Protein AF-Q0UZ93-F1 (afdb_monomer)

Organism: Phaeosphaeria nodorum (strain SN15 / ATCC MYA-4574 / FGSC 10173) (NCBI:txid321614)

Solvent-accessible surface area (backbone atoms only — not comparable to full-atom values): 10886 Å² total; per-residue (Å²): 137,85,79,89,67,82,84,72,81,83,70,69,80,55,97,51,26,87,80,67,73,55,40,64,66,59,6,48,51,39,29,55,50,24,61,78,40,43,80,41,40,68,47,82,44,62,53,56,87,63,59,62,15,63,71,39,64,80,90,67,75,92,72,75,98,72,81,94,50,98,80,46,77,88,78,54,77,61,13,41,48,59,63,63,30,32,34,51,33,41,37,35,35,56,19,62,75,58,40,81,58,38,60,67,49,52,67,73,44,78,97,42,70,63,55,54,50,49,57,50,43,60,69,75,60,75,52,77,90,54,50,84,40,49,33,67,82,56,53,54,66,60,45,51,51,50,51,55,51,48,53,51,51,54,51,40,52,52,48,52,53,50,57,20,58,77,70,73,36,62,77,54,46,38,36,56,78,63,81,82,73,95

Mean predicted aligned error: 9.53 Å

Sequence (182 aa):
MVSDYARVSLGGTPFYSDLDDDWHEASNILRRFSVNTYSLEWLDLEGCQWIRALTWHPFTPDTTQHAVDTWSIAAASPGPDWNDAWRRIVYLNFFQGWIPADRKSLQNMPAGVIPVQLMRWLRENKDEDMSWKLNAKERGYAVQEWIEKEKTSRSVASEILAMRRRKEGSWCKIDPGWGEEV

Structure (mmCIF, N/CA/C/O backbone):
data_AF-Q0UZ93-F1
#
_entry.id   AF-Q0UZ93-F1
#
loop_
_atom_site.group_PDB
_atom_site.id
_atom_site.type_symbol
_atom_site.label_atom_id
_atom_site.label_alt_id
_atom_site.label_comp_id
_atom_site.label_asym_id
_atom_site.label_entity_id
_atom_site.label_seq_id
_atom_site.pdbx_PDB_ins_code
_atom_site.Cartn_x
_atom_site.Cartn_y
_atom_site.Cartn_z
_atom_site.occupancy
_atom_site.B_iso_or_equiv
_atom_site.auth_seq_id
_atom_site.auth_comp_id
_atom_site.auth_asym_id
_atom_site.auth_atom_id
_atom_site.pdbx_PDB_model_num
ATOM 1 N N . MET A 1 1 ? 37.991 24.474 -19.522 1.00 37.41 1 MET A N 1
ATOM 2 C CA . MET A 1 1 ? 37.420 23.113 -19.520 1.00 37.41 1 MET A CA 1
ATOM 3 C C . MET A 1 1 ? 36.619 22.972 -18.245 1.00 37.41 1 MET A C 1
ATOM 5 O O . MET A 1 1 ? 37.213 22.917 -17.177 1.00 37.41 1 MET A O 1
ATOM 9 N N . VAL A 1 2 ? 35.295 23.058 -18.339 1.00 41.41 2 VAL A N 1
ATOM 10 C CA . VAL A 1 2 ? 34.405 22.806 -17.199 1.00 41.41 2 VAL A CA 1
ATOM 11 C C . VAL A 1 2 ? 34.134 21.306 -17.217 1.00 41.41 2 VAL A C 1
ATOM 13 O O . VAL A 1 2 ? 33.765 20.777 -18.257 1.00 41.41 2 VAL A O 1
ATOM 16 N N . SER A 1 3 ? 34.446 20.622 -16.121 1.00 40.94 3 SER A N 1
ATOM 17 C CA . SER A 1 3 ? 34.266 19.175 -15.987 1.00 40.94 3 SER A CA 1
ATOM 18 C C . SER A 1 3 ? 32.772 18.829 -16.005 1.00 40.94 3 SER A C 1
ATOM 20 O O . SER A 1 3 ? 32.011 19.438 -15.253 1.00 40.94 3 SER A O 1
ATOM 22 N N . ASP A 1 4 ? 32.364 17.867 -16.836 1.00 51.38 4 ASP A N 1
ATOM 23 C CA . ASP A 1 4 ? 31.011 17.294 -16.884 1.00 51.38 4 ASP A CA 1
ATOM 24 C C . ASP A 1 4 ? 30.787 16.357 -15.685 1.00 51.38 4 ASP A C 1
ATOM 26 O O . ASP A 1 4 ? 30.669 15.138 -15.813 1.00 51.38 4 ASP A O 1
ATOM 30 N N . TYR A 1 5 ? 30.759 16.909 -14.472 1.00 51.19 5 TYR A N 1
ATOM 31 C CA . TYR A 1 5 ? 30.216 16.170 -13.337 1.00 51.19 5 TYR A CA 1
ATOM 32 C C . TYR A 1 5 ? 28.699 16.079 -13.506 1.00 51.19 5 TYR A C 1
ATOM 34 O O . TYR A 1 5 ? 28.015 17.091 -13.680 1.00 51.19 5 TYR A O 1
ATOM 42 N N . ALA A 1 6 ? 28.168 14.855 -13.445 1.00 56.16 6 ALA A N 1
ATOM 43 C CA . ALA A 1 6 ? 26.737 14.607 -13.364 1.00 56.16 6 ALA A CA 1
ATOM 44 C C . ALA A 1 6 ? 26.127 15.550 -12.314 1.00 56.16 6 ALA A C 1
ATOM 46 O O . ALA A 1 6 ? 26.490 15.493 -11.137 1.00 56.16 6 ALA A O 1
ATOM 47 N N . ARG A 1 7 ? 25.228 16.452 -12.735 1.00 44.91 7 ARG A N 1
ATOM 48 C CA . ARG A 1 7 ? 24.452 17.285 -11.809 1.00 44.91 7 ARG A CA 1
ATOM 49 C C . ARG A 1 7 ? 23.515 16.360 -11.047 1.00 44.91 7 ARG A C 1
ATOM 51 O O . ARG A 1 7 ? 22.396 16.094 -11.472 1.00 44.91 7 ARG A O 1
ATOM 58 N N . VAL A 1 8 ? 23.994 15.840 -9.926 1.00 49.94 8 VAL A N 1
ATOM 59 C CA . VAL A 1 8 ? 23.143 15.198 -8.935 1.00 49.94 8 VAL A CA 1
ATOM 60 C C . VAL A 1 8 ? 22.372 16.328 -8.267 1.00 49.94 8 VAL A C 1
ATOM 62 O O . VAL A 1 8 ? 22.958 17.150 -7.565 1.00 49.94 8 VAL A O 1
ATOM 65 N N . SER A 1 9 ? 21.069 16.413 -8.532 1.00 49.28 9 SER A N 1
ATOM 66 C CA . SER A 1 9 ? 20.192 17.265 -7.735 1.00 49.28 9 SER A CA 1
ATOM 67 C C . SER A 1 9 ? 20.153 16.673 -6.328 1.00 49.28 9 SER A C 1
ATOM 69 O O . SER A 1 9 ? 19.429 15.717 -6.073 1.00 49.28 9 SER A O 1
ATOM 71 N N . LEU A 1 10 ? 20.985 17.202 -5.432 1.00 46.38 10 LEU A N 1
ATOM 72 C CA . LEU A 1 10 ? 20.915 16.969 -3.988 1.00 46.38 10 LEU A CA 1
ATOM 73 C C . LEU A 1 10 ? 19.838 17.884 -3.382 1.00 46.38 10 LEU A C 1
ATOM 75 O O . LEU A 1 10 ? 20.074 18.577 -2.395 1.00 46.38 10 LEU A O 1
ATOM 79 N N . GLY A 1 11 ? 18.681 17.969 -4.041 1.00 48.81 11 GLY A N 1
ATOM 80 C CA . GLY A 1 11 ? 17.522 18.656 -3.499 1.00 48.81 11 GLY A CA 1
ATOM 81 C C . GLY A 1 11 ? 16.875 17.708 -2.512 1.00 48.81 11 GLY A C 1
ATOM 82 O O . GLY A 1 11 ? 16.215 16.771 -2.944 1.00 48.81 11 GLY A O 1
ATOM 83 N N . GLY A 1 12 ? 17.118 17.918 -1.217 1.00 58.59 12 GLY A N 1
ATOM 84 C CA . GLY A 1 12 ? 16.343 17.232 -0.193 1.00 58.59 12 GLY A CA 1
ATOM 85 C C . GLY A 1 12 ? 14.857 17.480 -0.430 1.00 58.59 12 GLY A C 1
ATOM 86 O O . GLY A 1 12 ? 14.475 18.545 -0.925 1.00 58.59 12 GLY A O 1
ATOM 87 N N . THR A 1 13 ? 14.050 16.480 -0.096 1.00 58.59 13 THR A N 1
ATOM 88 C CA . THR A 1 13 ? 12.589 16.538 -0.085 1.00 58.59 13 THR A CA 1
ATOM 89 C C . THR A 1 13 ? 12.171 17.885 0.517 1.00 58.59 13 THR A C 1
ATOM 91 O O . THR A 1 13 ? 12.550 18.181 1.658 1.00 58.59 13 THR A O 1
ATOM 94 N N . PRO A 1 14 ? 11.474 18.762 -0.234 1.00 60.72 14 PRO A N 1
ATOM 95 C CA . PRO A 1 14 ? 10.939 19.994 0.328 1.00 60.72 14 PRO A CA 1
ATOM 96 C C . PRO A 1 14 ? 10.186 19.658 1.617 1.00 60.72 14 PRO A C 1
ATOM 98 O O . PRO A 1 14 ? 9.483 18.649 1.663 1.00 60.72 14 PRO A O 1
ATOM 101 N N . PHE A 1 15 ? 10.301 20.487 2.660 1.00 56.69 15 PHE A N 1
ATOM 102 C CA . PHE A 1 15 ? 9.607 20.257 3.941 1.00 56.69 15 PHE A CA 1
ATOM 103 C C . PHE A 1 15 ? 8.087 20.052 3.787 1.00 56.69 15 PHE A C 1
ATOM 105 O O . PHE A 1 15 ? 7.452 19.500 4.679 1.00 56.69 15 PHE A O 1
ATOM 112 N N . TYR A 1 16 ? 7.519 20.489 2.661 1.00 58.44 16 TYR A N 1
ATOM 113 C CA . TYR A 1 16 ? 6.106 20.387 2.309 1.00 58.44 16 TYR A CA 1
ATOM 114 C C . TYR A 1 16 ? 5.808 19.318 1.243 1.00 58.44 16 TYR A C 1
ATOM 116 O O . TYR A 1 16 ? 4.685 19.249 0.776 1.00 58.44 16 TYR A O 1
ATOM 124 N N . SER A 1 17 ? 6.762 18.462 0.869 1.00 65.19 17 SER A N 1
ATOM 125 C CA . SER A 1 17 ? 6.581 17.422 -0.167 1.00 65.19 17 SER A CA 1
ATOM 126 C C . SER A 1 17 ? 5.388 16.492 0.083 1.00 65.19 17 SER A C 1
ATOM 128 O O . SER A 1 17 ? 4.625 16.226 -0.843 1.00 65.19 17 SER A O 1
ATOM 130 N N . ASP A 1 18 ? 5.168 16.084 1.336 1.00 61.69 18 ASP A N 1
ATOM 131 C CA . ASP A 1 18 ? 3.989 15.304 1.739 1.00 61.69 18 ASP A CA 1
ATOM 132 C C . ASP A 1 18 ? 2.672 16.093 1.591 1.00 61.69 18 ASP A C 1
ATOM 134 O O . ASP A 1 18 ? 1.618 15.504 1.370 1.00 61.69 18 ASP A O 1
ATOM 138 N N . LEU A 1 19 ? 2.721 17.424 1.730 1.00 63.62 19 LEU A N 1
ATOM 139 C CA . LEU A 1 19 ? 1.566 18.323 1.590 1.00 63.62 19 LEU A CA 1
ATOM 140 C C . LEU A 1 19 ? 1.302 18.708 0.128 1.00 63.62 19 LEU A C 1
ATOM 142 O O . LEU A 1 19 ? 0.156 18.968 -0.234 1.00 63.62 19 LEU A O 1
ATOM 146 N N . ASP A 1 20 ? 2.348 18.712 -0.696 1.00 68.56 20 ASP A N 1
ATOM 147 C CA . ASP A 1 20 ? 2.317 19.077 -2.113 1.00 68.56 20 ASP A CA 1
ATOM 148 C C . ASP A 1 20 ? 2.096 17.861 -3.033 1.00 68.56 20 ASP A C 1
ATOM 150 O O . ASP A 1 20 ? 2.138 17.998 -4.257 1.00 68.56 20 ASP A O 1
ATOM 154 N N . ASP A 1 21 ? 1.856 16.670 -2.466 1.00 71.31 21 ASP A N 1
ATOM 155 C CA . ASP A 1 21 ? 1.717 15.408 -3.206 1.00 71.31 21 ASP A CA 1
ATOM 156 C C . ASP A 1 21 ? 2.914 15.107 -4.137 1.00 71.31 21 ASP A C 1
ATOM 158 O O . ASP A 1 21 ? 2.795 14.388 -5.142 1.00 71.31 21 ASP A O 1
ATOM 162 N N . ASP A 1 22 ? 4.091 15.638 -3.795 1.00 80.44 22 ASP A N 1
ATOM 163 C CA . ASP A 1 22 ? 5.306 15.491 -4.586 1.00 80.44 22 ASP A CA 1
ATOM 164 C C . ASP A 1 22 ? 6.074 14.234 -4.174 1.00 80.44 22 ASP A C 1
ATOM 166 O O . ASP A 1 22 ? 6.996 14.245 -3.356 1.00 80.44 22 ASP A O 1
ATOM 170 N N . TRP A 1 23 ? 5.701 13.120 -4.798 1.00 85.69 23 TRP A N 1
ATOM 171 C CA . TRP A 1 23 ? 6.368 11.835 -4.610 1.00 85.69 23 TRP A CA 1
ATOM 172 C C . TRP A 1 23 ? 7.556 11.633 -5.558 1.00 85.69 23 TRP A C 1
ATOM 174 O O . TRP A 1 23 ? 8.045 10.507 -5.682 1.00 85.69 23 TRP A O 1
ATOM 184 N N . HIS A 1 24 ? 8.041 12.674 -6.247 1.00 83.25 24 HIS A N 1
ATOM 185 C CA . HIS A 1 24 ? 9.075 12.544 -7.276 1.00 83.25 24 HIS A CA 1
ATOM 186 C C . HIS A 1 24 ? 10.375 11.915 -6.753 1.00 83.25 24 HIS A C 1
ATOM 188 O O . HIS A 1 24 ? 10.938 11.020 -7.394 1.00 83.25 24 HIS A O 1
ATOM 194 N N . GLU A 1 25 ? 10.866 12.354 -5.589 1.00 83.44 25 GLU A N 1
ATOM 195 C CA . GLU A 1 25 ? 12.095 11.808 -4.995 1.00 83.44 25 GLU A CA 1
ATOM 196 C C . GLU A 1 25 ? 11.907 10.336 -4.603 1.00 83.44 25 GLU A C 1
ATOM 198 O O . GLU A 1 25 ? 12.677 9.476 -5.042 1.00 83.44 25 GLU A O 1
ATOM 203 N N . ALA A 1 26 ? 10.837 10.031 -3.863 1.00 88.06 26 ALA A N 1
ATOM 204 C CA . ALA A 1 26 ? 10.507 8.671 -3.443 1.00 88.06 26 ALA A CA 1
ATOM 205 C C . ALA A 1 26 ? 10.362 7.725 -4.648 1.00 88.06 26 ALA A C 1
ATOM 207 O O . ALA A 1 26 ? 10.939 6.638 -4.666 1.00 88.06 26 ALA A O 1
ATOM 208 N N . SER A 1 27 ? 9.683 8.168 -5.707 1.00 89.50 27 SER A N 1
ATOM 209 C CA . SER A 1 27 ? 9.480 7.394 -6.939 1.00 89.50 27 SER A CA 1
ATOM 210 C C . SER A 1 27 ? 10.797 7.106 -7.662 1.00 89.50 27 SER A C 1
ATOM 212 O O . SER A 1 27 ? 11.003 6.017 -8.198 1.00 89.50 27 SER A O 1
ATOM 214 N N . ASN A 1 28 ? 11.733 8.058 -7.656 1.00 86.19 28 ASN A N 1
ATOM 215 C CA . ASN A 1 28 ? 13.064 7.864 -8.229 1.00 86.19 28 ASN A CA 1
ATOM 216 C C . ASN A 1 28 ? 13.936 6.917 -7.399 1.00 86.19 28 ASN A C 1
ATOM 218 O O . ASN A 1 28 ? 14.683 6.116 -7.972 1.00 86.19 28 ASN A O 1
ATOM 222 N N . ILE A 1 29 ? 13.845 6.988 -6.069 1.00 88.69 29 ILE A N 1
ATOM 223 C CA . ILE A 1 29 ? 14.504 6.029 -5.177 1.00 88.69 29 ILE A CA 1
ATOM 224 C C . ILE A 1 29 ? 13.962 4.626 -5.457 1.00 88.69 29 ILE A C 1
ATOM 226 O O . ILE A 1 29 ? 14.752 3.711 -5.689 1.00 88.69 29 ILE A O 1
ATOM 230 N N . LEU A 1 30 ? 12.639 4.469 -5.539 1.00 91.75 30 LEU A N 1
ATOM 231 C CA . LEU A 1 30 ? 11.985 3.193 -5.837 1.00 91.75 30 LEU A CA 1
ATOM 232 C C . LEU A 1 30 ? 12.367 2.641 -7.210 1.00 91.75 30 LEU A C 1
ATOM 234 O O . LEU A 1 30 ? 12.625 1.448 -7.327 1.00 91.75 30 LEU A O 1
ATOM 238 N N . ARG A 1 31 ? 12.509 3.495 -8.229 1.00 89.25 31 ARG A N 1
ATOM 239 C CA . ARG A 1 31 ? 13.019 3.093 -9.549 1.00 89.25 31 ARG A CA 1
ATOM 240 C C . ARG A 1 31 ? 14.415 2.479 -9.473 1.00 89.25 31 ARG A C 1
ATOM 242 O O . ARG A 1 31 ? 14.698 1.453 -10.086 1.00 89.25 31 ARG A O 1
ATOM 249 N N . ARG A 1 32 ? 15.326 3.109 -8.727 1.00 90.25 32 ARG A N 1
ATOM 250 C CA . ARG A 1 32 ? 16.687 2.577 -8.543 1.00 90.25 32 ARG A CA 1
ATOM 251 C C . ARG A 1 32 ? 16.663 1.310 -7.702 1.00 90.25 32 ARG A C 1
ATOM 253 O O . ARG A 1 32 ? 17.369 0.354 -8.017 1.00 90.25 32 ARG A O 1
ATOM 260 N N . PHE A 1 33 ? 15.853 1.300 -6.652 1.00 91.31 33 PHE A N 1
ATOM 261 C CA . PHE A 1 33 ? 15.677 0.143 -5.792 1.00 91.31 33 PHE A CA 1
ATOM 262 C C . PHE A 1 33 ? 15.154 -1.055 -6.590 1.00 91.31 33 PHE A C 1
ATOM 264 O O . PHE A 1 33 ? 15.695 -2.149 -6.439 1.00 91.31 33 PHE A O 1
ATOM 271 N N . SER A 1 34 ? 14.216 -0.848 -7.523 1.00 91.88 34 SER A N 1
ATOM 272 C CA . SER A 1 34 ? 13.652 -1.935 -8.319 1.00 91.88 34 SER A CA 1
ATOM 273 C C . SER A 1 34 ? 14.677 -2.612 -9.213 1.00 91.88 34 SER A C 1
ATOM 275 O O . SER A 1 34 ? 14.785 -3.835 -9.215 1.00 91.88 34 SER A O 1
ATOM 277 N N . VAL A 1 35 ? 15.502 -1.827 -9.908 1.00 90.25 35 VAL A N 1
ATOM 278 C CA . VAL A 1 35 ? 16.574 -2.357 -10.767 1.00 90.25 35 VAL A CA 1
ATOM 279 C C . VAL A 1 35 ? 17.597 -3.163 -9.959 1.00 90.25 35 VAL A C 1
ATOM 281 O O . VAL A 1 35 ? 18.040 -4.220 -10.403 1.00 90.25 35 VAL A O 1
ATOM 284 N N . ASN A 1 36 ? 17.941 -2.712 -8.750 1.00 91.62 36 ASN A N 1
ATOM 285 C CA . ASN A 1 36 ? 18.897 -3.416 -7.889 1.00 91.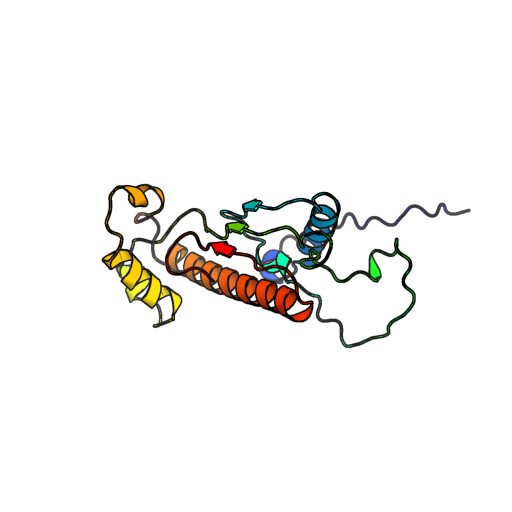62 36 ASN A CA 1
ATOM 286 C C . ASN A 1 36 ? 18.303 -4.655 -7.194 1.00 91.62 36 ASN A C 1
ATOM 288 O O . ASN A 1 36 ? 19.050 -5.491 -6.692 1.00 91.62 36 ASN A O 1
ATOM 292 N N . THR A 1 37 ? 16.976 -4.801 -7.185 1.00 92.25 37 THR A N 1
ATOM 293 C CA . THR A 1 37 ? 16.247 -5.911 -6.546 1.00 92.25 37 THR A CA 1
ATOM 294 C C . THR A 1 37 ? 15.436 -6.717 -7.566 1.00 92.25 37 THR A C 1
ATOM 296 O O . THR A 1 37 ? 14.349 -7.207 -7.280 1.00 92.25 37 THR A O 1
ATOM 299 N N . TYR A 1 38 ? 15.982 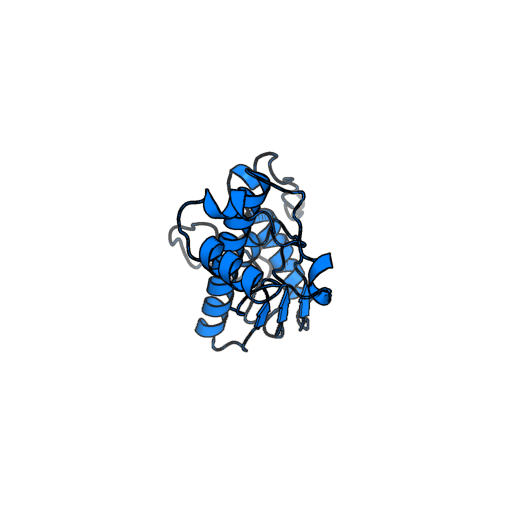-6.901 -8.772 1.00 87.56 38 TYR A N 1
ATOM 300 C CA . TYR A 1 38 ? 15.273 -7.465 -9.931 1.00 87.56 38 TYR A CA 1
ATOM 301 C C . TYR A 1 38 ? 14.747 -8.914 -9.777 1.00 87.56 38 TYR A C 1
ATOM 303 O O . TYR A 1 38 ? 14.018 -9.423 -10.628 1.00 87.56 38 TYR A O 1
ATOM 311 N N . SER A 1 39 ? 15.171 -9.627 -8.731 1.00 88.94 39 SER A N 1
ATOM 312 C CA . SER A 1 39 ? 14.710 -10.988 -8.413 1.00 88.94 39 SER A CA 1
ATOM 313 C C . SER A 1 39 ? 13.882 -11.057 -7.134 1.00 88.94 39 SER A C 1
ATOM 315 O O . SER A 1 39 ? 13.685 -12.143 -6.599 1.00 88.94 39 SER A O 1
ATOM 317 N N . LEU A 1 40 ? 13.416 -9.914 -6.629 1.00 94.62 40 LEU A N 1
ATOM 318 C CA . LEU A 1 40 ? 12.557 -9.871 -5.458 1.00 94.62 40 LEU A CA 1
ATOM 319 C C . LEU A 1 40 ? 11.208 -10.523 -5.778 1.00 94.62 40 LEU A C 1
ATOM 321 O O . LEU A 1 40 ? 10.563 -10.186 -6.769 1.00 94.62 40 LEU A O 1
ATOM 325 N N . GLU A 1 41 ? 10.793 -11.448 -4.921 1.00 95.75 41 GLU A N 1
ATOM 326 C CA . GLU A 1 41 ? 9.495 -12.125 -5.013 1.00 95.75 41 GLU A CA 1
ATOM 327 C C . GLU A 1 41 ? 8.498 -11.595 -3.968 1.00 95.75 41 GLU A C 1
ATOM 329 O O . GLU A 1 41 ? 7.289 -11.619 -4.188 1.00 95.75 41 GLU A O 1
ATOM 334 N N . TRP A 1 42 ? 9.006 -11.060 -2.857 1.00 96.31 42 TRP A N 1
ATOM 335 C CA . TRP A 1 42 ? 8.224 -10.606 -1.710 1.00 96.31 42 TRP A CA 1
ATOM 336 C C . TRP A 1 42 ? 8.696 -9.216 -1.312 1.00 96.31 42 TRP A C 1
ATOM 338 O O . TRP A 1 42 ? 9.889 -9.019 -1.079 1.00 96.31 42 TRP A O 1
ATOM 348 N N . LEU A 1 43 ? 7.773 -8.263 -1.227 1.00 96.00 43 LEU A N 1
ATOM 349 C CA . LEU A 1 43 ? 8.075 -6.911 -0.772 1.00 96.00 43 LEU A CA 1
ATOM 350 C C . LEU A 1 43 ? 7.115 -6.531 0.352 1.00 96.00 43 LEU A C 1
ATOM 352 O O . LEU A 1 43 ? 5.902 -6.438 0.160 1.00 96.00 43 LEU A O 1
ATOM 356 N N . ASP A 1 44 ? 7.688 -6.328 1.530 1.00 96.31 44 ASP A N 1
ATOM 357 C CA . ASP A 1 44 ? 6.959 -5.899 2.710 1.00 96.31 44 ASP A CA 1
ATOM 358 C C . ASP A 1 44 ? 6.994 -4.373 2.820 1.00 96.31 44 ASP A C 1
ATOM 360 O O . ASP A 1 44 ? 8.074 -3.790 2.931 1.00 96.31 44 ASP A O 1
ATOM 364 N N . LEU A 1 45 ? 5.825 -3.734 2.733 1.00 95.62 45 LEU A N 1
ATOM 365 C CA . LEU A 1 45 ? 5.660 -2.284 2.824 1.00 95.62 45 LEU A CA 1
ATOM 366 C C . LEU A 1 45 ? 4.843 -1.882 4.055 1.00 95.62 45 LEU A C 1
ATOM 368 O O . LEU A 1 45 ? 4.208 -0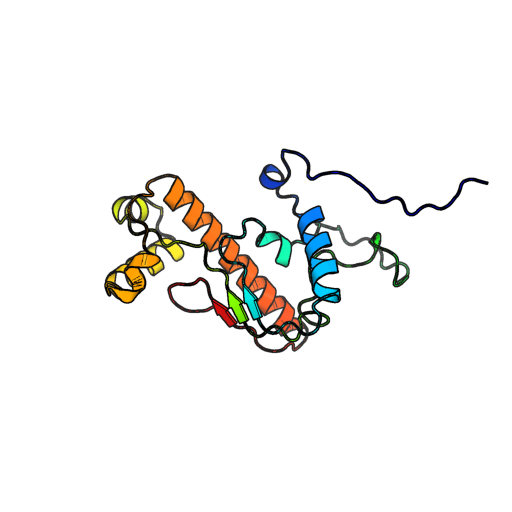.822 4.058 1.00 95.62 45 LEU A O 1
ATOM 372 N N . GLU A 1 46 ? 4.862 -2.713 5.100 1.00 95.06 46 GLU A N 1
ATOM 373 C CA . GLU A 1 46 ? 4.114 -2.448 6.320 1.00 95.06 46 GLU A CA 1
ATOM 374 C C . GLU A 1 46 ? 4.412 -1.048 6.887 1.00 95.06 46 GLU A C 1
ATOM 376 O O . GLU A 1 46 ? 5.564 -0.656 7.085 1.00 95.06 46 GLU A O 1
ATOM 381 N N . GLY A 1 47 ? 3.358 -0.261 7.119 1.00 90.12 47 GLY A N 1
ATOM 382 C CA . GLY A 1 47 ? 3.449 1.071 7.729 1.00 90.12 47 GLY A CA 1
ATOM 383 C C . GLY A 1 47 ? 4.114 2.157 6.869 1.00 90.12 47 GLY A C 1
ATOM 384 O O . GLY A 1 47 ? 4.310 3.281 7.349 1.00 90.12 47 GLY A O 1
ATOM 385 N N . CYS A 1 48 ? 4.447 1.876 5.605 1.00 91.44 48 CYS A N 1
ATOM 386 C CA . CYS A 1 48 ? 5.073 2.851 4.716 1.00 91.44 48 CYS A CA 1
ATOM 387 C C . CYS A 1 48 ? 4.104 3.992 4.364 1.00 91.44 48 CYS A C 1
ATOM 389 O O . CYS A 1 48 ? 2.976 3.767 3.939 1.00 91.44 48 CYS A O 1
ATOM 391 N N . GLN A 1 49 ? 4.553 5.242 4.505 1.00 87.94 49 GLN A N 1
ATOM 392 C CA . GLN A 1 49 ? 3.734 6.426 4.186 1.00 87.94 49 GLN A CA 1
ATOM 393 C C . GLN A 1 49 ? 3.804 6.812 2.701 1.00 87.94 49 GLN A C 1
ATOM 395 O O . GLN A 1 49 ? 2.912 7.463 2.170 1.00 87.94 49 GLN A O 1
ATOM 400 N N . TRP A 1 50 ? 4.844 6.352 2.009 1.00 89.56 50 TRP A N 1
ATOM 401 C CA . TRP A 1 50 ? 5.159 6.699 0.626 1.00 89.56 50 TRP A CA 1
ATOM 402 C C . TRP A 1 50 ? 4.506 5.775 -0.410 1.00 89.56 50 TRP A C 1
ATOM 404 O O . TRP A 1 50 ? 4.899 5.805 -1.569 1.00 89.56 50 TRP A O 1
ATOM 414 N N . ILE A 1 51 ? 3.504 4.963 -0.043 1.00 92.94 51 ILE A N 1
ATOM 415 C CA . ILE A 1 51 ? 2.871 3.966 -0.937 1.00 92.94 51 ILE A CA 1
ATOM 416 C C . ILE A 1 51 ? 2.439 4.574 -2.282 1.00 92.94 51 ILE A C 1
ATOM 418 O O . ILE A 1 51 ? 2.594 3.938 -3.320 1.00 92.94 51 ILE A O 1
ATOM 422 N N . ARG A 1 52 ? 1.997 5.838 -2.307 1.00 91.56 52 ARG A N 1
ATOM 423 C CA . ARG A 1 52 ? 1.646 6.556 -3.550 1.00 91.56 52 ARG A CA 1
ATOM 424 C C . ARG A 1 52 ? 2.793 6.677 -4.550 1.00 91.56 52 ARG A C 1
ATOM 426 O O . ARG A 1 52 ? 2.546 6.680 -5.750 1.00 91.56 52 ARG A O 1
ATOM 433 N N . ALA A 1 53 ? 4.037 6.712 -4.084 1.00 91.75 53 ALA A N 1
ATOM 434 C CA . ALA A 1 53 ? 5.223 6.768 -4.933 1.00 91.75 53 ALA A CA 1
ATOM 435 C C . ALA A 1 53 ? 5.407 5.509 -5.807 1.00 91.75 53 ALA A C 1
ATOM 437 O O . ALA A 1 53 ? 6.135 5.541 -6.796 1.00 91.75 53 ALA A O 1
ATOM 438 N N . LEU A 1 54 ? 4.746 4.393 -5.474 1.00 93.38 54 LEU A N 1
ATOM 439 C CA . LEU A 1 54 ? 4.803 3.154 -6.258 1.00 93.38 54 LEU A CA 1
ATOM 440 C C . LEU A 1 54 ? 4.146 3.273 -7.638 1.00 93.38 54 LEU A C 1
ATOM 442 O O . LEU A 1 54 ? 4.485 2.505 -8.541 1.00 93.38 54 LEU A O 1
ATOM 446 N N . THR A 1 55 ? 3.189 4.190 -7.786 1.00 92.25 55 THR A N 1
ATOM 447 C CA . THR A 1 55 ? 2.448 4.424 -9.035 1.00 92.25 55 THR A CA 1
ATOM 448 C C . THR A 1 55 ? 2.439 5.891 -9.446 1.00 92.25 55 THR A C 1
ATOM 450 O O . THR A 1 55 ? 1.815 6.249 -10.446 1.00 92.25 55 THR A O 1
ATOM 453 N N . TRP A 1 56 ? 3.165 6.745 -8.724 1.00 89.12 56 TRP A N 1
ATOM 454 C CA . TRP A 1 56 ? 3.249 8.163 -9.030 1.00 89.12 56 TRP A CA 1
ATOM 455 C C . TRP A 1 56 ? 3.882 8.398 -10.398 1.00 89.12 56 TRP A C 1
ATOM 457 O O . TRP A 1 56 ? 4.949 7.876 -10.721 1.00 89.12 56 TRP A O 1
ATOM 467 N N . HIS A 1 57 ? 3.211 9.227 -11.187 1.00 79.06 57 HIS A N 1
ATOM 468 C CA . HIS A 1 57 ? 3.705 9.725 -12.457 1.00 79.06 57 HIS A CA 1
ATOM 469 C C . HIS A 1 57 ? 3.525 11.247 -12.459 1.00 79.06 57 HIS A C 1
ATOM 471 O O . HIS A 1 57 ? 2.452 11.726 -12.081 1.00 79.06 57 HIS A O 1
ATOM 477 N N . PRO A 1 58 ? 4.535 12.024 -12.886 1.00 68.50 58 PRO A N 1
ATOM 478 C CA . PRO A 1 58 ? 4.382 13.444 -13.089 1.00 68.50 58 PRO A CA 1
ATOM 479 C C . PRO A 1 58 ? 3.341 13.610 -14.183 1.00 68.50 58 PRO A C 1
ATOM 481 O O . PRO A 1 58 ? 3.339 12.875 -15.174 1.00 68.50 58 PRO A O 1
ATOM 484 N N . PHE A 1 59 ? 2.457 14.582 -14.012 1.00 59.19 59 PHE A N 1
ATOM 485 C CA . PHE A 1 59 ? 1.576 14.996 -15.087 1.00 59.19 59 PHE A CA 1
ATOM 486 C C . PHE A 1 59 ? 2.443 15.643 -16.174 1.00 59.19 59 PHE A C 1
ATOM 488 O O . PHE A 1 59 ? 2.687 16.847 -16.159 1.00 59.19 59 PHE A O 1
ATOM 495 N N . THR A 1 60 ? 2.990 14.841 -17.084 1.00 53.38 60 THR A N 1
ATOM 496 C CA . THR A 1 60 ? 3.654 15.344 -18.278 1.00 53.38 60 THR A CA 1
ATOM 497 C C . THR A 1 60 ? 2.576 15.545 -19.338 1.00 53.38 60 THR A C 1
ATOM 499 O O . THR A 1 60 ? 2.033 14.562 -19.846 1.00 53.38 60 THR A O 1
ATOM 502 N N . PRO A 1 61 ? 2.208 16.795 -19.687 1.00 45.78 61 PRO A N 1
ATOM 503 C CA . PRO A 1 61 ? 1.474 17.015 -20.921 1.00 45.78 61 PRO A CA 1
ATOM 504 C C . PRO A 1 61 ? 2.340 16.457 -22.049 1.00 45.78 61 PRO A C 1
ATOM 506 O O . PRO A 1 61 ? 3.513 16.807 -22.158 1.00 45.78 61 PRO A O 1
ATOM 509 N N . ASP A 1 62 ? 1.756 15.535 -22.805 1.00 43.34 62 ASP A N 1
ATOM 510 C CA . ASP A 1 62 ? 2.315 14.764 -23.914 1.00 43.34 62 ASP A CA 1
ATOM 511 C C . ASP A 1 62 ? 3.326 15.582 -24.745 1.00 43.34 62 ASP A C 1
ATOM 513 O O . ASP A 1 62 ? 2.964 16.300 -25.675 1.00 43.34 62 ASP A O 1
ATOM 517 N N . THR A 1 63 ? 4.606 15.558 -24.359 1.00 39.69 63 THR A N 1
ATOM 518 C CA . THR A 1 63 ? 5.658 16.333 -25.028 1.00 39.69 63 THR A CA 1
ATOM 519 C C . THR A 1 63 ? 6.841 15.419 -25.310 1.00 39.69 63 THR A C 1
ATOM 521 O O . THR A 1 63 ? 7.720 15.200 -24.483 1.00 39.69 63 THR A O 1
ATOM 524 N N . THR A 1 64 ? 6.813 14.905 -26.539 1.00 40.53 64 THR A N 1
ATOM 525 C CA . THR A 1 64 ? 7.947 14.487 -27.373 1.00 40.53 64 THR A CA 1
ATOM 526 C C . THR A 1 64 ? 8.835 13.353 -26.858 1.00 40.53 64 THR A C 1
ATOM 528 O O . THR A 1 64 ? 9.775 13.539 -26.090 1.00 40.53 64 THR A O 1
ATOM 531 N N . GLN A 1 65 ? 8.593 12.180 -27.446 1.00 42.53 65 GLN A N 1
ATOM 532 C CA . GLN A 1 65 ? 9.542 11.082 -27.607 1.00 42.53 65 GLN A CA 1
ATOM 533 C C . GLN A 1 65 ? 10.849 11.584 -28.250 1.00 42.53 65 GLN A C 1
ATOM 535 O O . GLN A 1 65 ? 10.947 11.661 -29.474 1.00 42.53 65 GLN A O 1
ATOM 540 N N . HIS A 1 66 ? 11.876 11.897 -27.460 1.00 38.22 66 HIS A N 1
ATOM 541 C CA . HIS A 1 66 ? 13.222 12.106 -27.992 1.00 38.22 66 HIS A CA 1
ATOM 542 C C . HIS A 1 66 ? 14.274 11.315 -27.205 1.00 38.22 66 HIS A C 1
ATOM 544 O O . HIS A 1 66 ? 14.443 11.497 -26.007 1.00 38.22 66 HIS A O 1
ATOM 550 N N . ALA A 1 67 ? 14.956 10.445 -27.963 1.00 38.62 67 ALA A N 1
ATOM 551 C CA . ALA A 1 67 ? 16.234 9.774 -27.722 1.00 38.62 67 ALA A CA 1
ATOM 552 C C . ALA A 1 67 ? 16.417 9.048 -26.375 1.00 38.62 67 ALA A C 1
ATOM 554 O O . ALA A 1 67 ? 16.784 9.619 -25.350 1.00 38.62 67 ALA A O 1
ATOM 555 N N . VAL A 1 68 ? 16.242 7.727 -26.440 1.00 43.62 68 VAL A N 1
ATOM 556 C CA . VAL A 1 68 ? 16.617 6.760 -25.407 1.00 43.62 68 VAL A CA 1
ATOM 557 C C . VAL A 1 68 ? 18.144 6.678 -25.332 1.00 43.62 68 VAL A C 1
ATOM 559 O O . VAL A 1 68 ? 18.759 5.858 -26.005 1.00 43.62 68 VAL A O 1
ATOM 562 N N . ASP A 1 69 ? 18.751 7.521 -24.501 1.00 42.00 69 ASP A N 1
ATOM 563 C CA . ASP A 1 69 ? 20.042 7.200 -23.900 1.00 42.00 69 ASP A CA 1
ATOM 564 C C . ASP A 1 69 ? 19.775 6.454 -22.594 1.00 42.00 69 ASP A C 1
ATOM 566 O O . ASP A 1 69 ? 19.171 6.989 -21.664 1.00 42.00 69 ASP A O 1
ATOM 570 N N . THR A 1 70 ? 20.242 5.209 -22.513 1.00 46.72 70 THR A N 1
ATOM 571 C CA . THR A 1 70 ? 20.055 4.267 -21.389 1.00 46.72 70 THR A CA 1
ATOM 572 C C . THR A 1 70 ? 20.554 4.808 -20.032 1.00 46.72 70 THR A C 1
ATOM 574 O O . THR A 1 70 ? 20.267 4.229 -18.987 1.00 46.72 70 THR A O 1
ATOM 577 N N . TRP A 1 71 ? 21.263 5.943 -20.027 1.00 42.19 71 TRP A N 1
ATOM 578 C CA . TRP A 1 71 ? 21.791 6.634 -18.844 1.00 42.19 71 TRP A CA 1
ATOM 579 C C . TRP A 1 71 ? 21.142 8.006 -18.571 1.00 42.19 71 TRP A C 1
ATOM 581 O O . TRP A 1 71 ? 21.458 8.648 -17.566 1.00 42.19 71 TRP A O 1
ATOM 591 N N . SER A 1 72 ? 20.201 8.454 -19.407 1.00 42.50 72 SER A N 1
ATOM 592 C CA . SER A 1 72 ? 19.485 9.719 -19.220 1.00 42.50 72 SER A CA 1
ATOM 593 C C . SER A 1 72 ? 18.353 9.555 -18.206 1.00 42.50 72 SER A C 1
ATOM 595 O O . SER A 1 72 ? 17.260 9.086 -18.514 1.00 42.50 72 SER A O 1
ATOM 597 N N . ILE A 1 73 ? 18.610 9.989 -16.967 1.00 46.06 73 ILE A N 1
ATOM 598 C CA . ILE A 1 73 ? 17.646 10.002 -15.848 1.00 46.06 73 ILE A CA 1
ATOM 599 C C . ILE A 1 73 ? 16.343 10.746 -16.207 1.00 46.06 73 ILE A C 1
ATOM 601 O O . ILE A 1 73 ? 15.302 10.427 -15.646 1.00 46.06 73 ILE A O 1
ATOM 605 N N . ALA A 1 74 ? 16.391 11.677 -17.165 1.00 43.91 74 ALA A N 1
ATOM 606 C CA . ALA A 1 74 ? 15.261 12.500 -17.593 1.00 43.91 74 ALA A CA 1
ATOM 607 C C . ALA A 1 74 ? 14.245 11.797 -18.519 1.00 43.91 74 ALA A C 1
ATOM 609 O O . ALA A 1 74 ? 13.136 12.298 -18.664 1.00 43.91 74 ALA A O 1
ATOM 610 N N . ALA A 1 75 ? 14.599 10.667 -19.147 1.00 47.75 75 ALA A N 1
ATOM 611 C CA . ALA A 1 75 ? 13.734 9.977 -20.118 1.00 47.75 75 ALA A CA 1
ATOM 612 C C . ALA A 1 75 ? 13.045 8.719 -19.556 1.00 47.75 75 ALA A C 1
ATOM 614 O O . ALA A 1 75 ? 12.199 8.121 -20.219 1.00 47.75 75 ALA A O 1
ATOM 615 N N . ALA A 1 76 ? 13.416 8.286 -18.350 1.00 56.81 76 ALA A N 1
ATOM 616 C CA . ALA A 1 76 ? 12.805 7.123 -17.723 1.00 56.81 76 ALA A CA 1
ATOM 617 C C . ALA A 1 76 ? 11.513 7.526 -17.007 1.00 56.81 76 ALA A C 1
ATOM 619 O O . ALA A 1 76 ? 11.513 8.493 -16.245 1.00 56.81 76 ALA A O 1
ATOM 620 N N . SER A 1 77 ? 10.441 6.753 -17.211 1.00 65.88 77 SER A N 1
ATOM 621 C CA . SER A 1 77 ? 9.220 6.896 -16.413 1.00 65.88 77 SER A CA 1
ATOM 622 C C . SER A 1 77 ? 9.593 6.821 -14.927 1.00 65.88 77 SER A C 1
ATOM 624 O O . SER A 1 77 ? 10.314 5.894 -14.537 1.00 65.88 77 SER A O 1
ATOM 626 N N . PRO A 1 78 ? 9.183 7.793 -14.103 1.00 74.50 78 PRO A N 1
ATOM 627 C CA . PRO A 1 78 ? 9.427 7.732 -12.673 1.00 74.50 78 PRO A CA 1
ATOM 628 C C . PRO A 1 78 ? 8.599 6.611 -12.044 1.00 74.50 78 PRO A C 1
ATOM 630 O O . PRO A 1 78 ? 7.575 6.195 -12.584 1.00 74.50 78 PRO A O 1
ATOM 633 N N . GLY A 1 79 ? 9.088 6.113 -10.910 1.00 83.75 79 GLY A N 1
ATOM 634 C CA . GLY A 1 79 ? 8.515 4.963 -10.223 1.00 83.75 79 GLY A CA 1
ATOM 635 C C . GLY A 1 79 ? 9.192 3.633 -10.586 1.00 83.75 79 GLY A C 1
ATOM 636 O O . GLY A 1 79 ? 10.031 3.563 -11.491 1.00 83.75 79 GLY A O 1
ATOM 637 N N . PRO A 1 80 ? 8.888 2.569 -9.831 1.00 88.94 80 PRO A N 1
ATOM 638 C CA . PRO A 1 80 ? 9.434 1.236 -10.061 1.00 88.94 80 PRO A CA 1
ATOM 639 C C . PRO A 1 80 ? 8.856 0.571 -11.321 1.00 88.94 80 PRO A C 1
ATOM 641 O O . PRO A 1 80 ? 7.685 0.746 -11.657 1.00 88.94 80 PRO A O 1
ATOM 644 N N . ASP A 1 81 ? 9.660 -0.258 -11.998 1.00 87.38 81 ASP A N 1
ATOM 645 C CA . ASP A 1 81 ? 9.168 -1.055 -13.131 1.00 87.38 81 ASP A CA 1
ATOM 646 C C . ASP A 1 81 ? 8.546 -2.372 -12.654 1.00 87.38 81 ASP A C 1
ATOM 648 O O . ASP A 1 81 ? 9.241 -3.360 -12.405 1.00 87.38 81 ASP A O 1
ATOM 652 N N . TRP A 1 82 ? 7.217 -2.389 -12.577 1.00 91.25 82 TRP A N 1
ATOM 653 C CA . TRP A 1 82 ? 6.419 -3.543 -12.159 1.00 91.25 82 TRP A CA 1
ATOM 654 C C . TRP A 1 82 ? 6.424 -4.735 -13.125 1.00 91.25 82 TRP A C 1
ATOM 656 O O . TRP A 1 82 ? 6.030 -5.827 -12.716 1.00 91.25 82 TRP A O 1
ATOM 666 N N . ASN A 1 83 ? 6.835 -4.548 -14.383 1.00 90.19 83 ASN A N 1
ATOM 667 C CA . ASN A 1 83 ? 6.763 -5.570 -15.433 1.00 90.19 83 ASN A CA 1
ATOM 668 C C 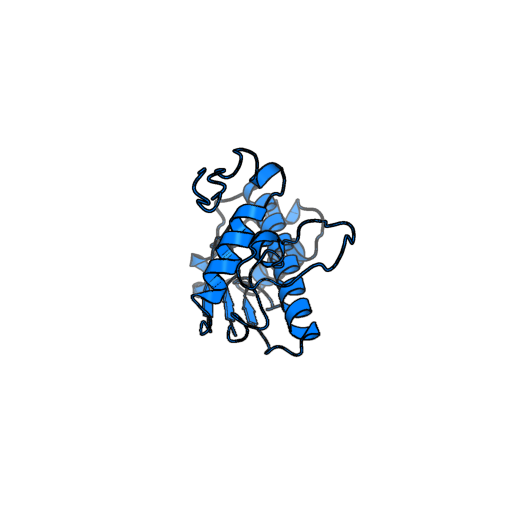. ASN A 1 83 ? 8.125 -6.011 -15.974 1.00 90.19 83 ASN A C 1
ATOM 670 O O . ASN A 1 83 ? 8.189 -7.031 -16.657 1.00 90.19 83 ASN A O 1
ATOM 674 N N . ASP A 1 84 ? 9.203 -5.294 -15.659 1.00 89.12 84 ASP A N 1
ATOM 675 C CA . ASP A 1 84 ? 10.566 -5.742 -15.937 1.00 89.12 84 ASP A CA 1
ATOM 676 C C . ASP A 1 84 ? 11.317 -6.072 -14.646 1.00 89.12 84 ASP A C 1
ATOM 678 O O . ASP A 1 84 ? 11.350 -7.236 -14.240 1.00 89.12 84 ASP A O 1
ATOM 682 N N . ALA A 1 85 ? 11.881 -5.072 -13.963 1.00 90.75 85 ALA A N 1
ATOM 683 C CA . ALA A 1 85 ? 12.712 -5.298 -12.784 1.00 90.75 85 ALA A CA 1
ATOM 684 C C . ALA A 1 85 ? 11.935 -5.996 -11.654 1.00 90.75 85 ALA A C 1
ATOM 686 O O . ALA A 1 85 ? 12.389 -6.989 -11.102 1.00 90.75 85 ALA A O 1
ATOM 687 N N . TRP A 1 86 ? 10.716 -5.555 -11.359 1.00 93.75 86 TRP A N 1
ATOM 688 C CA . TRP A 1 86 ? 9.864 -6.148 -10.327 1.00 93.75 86 TRP A CA 1
ATOM 689 C C . TRP A 1 86 ? 8.823 -7.130 -10.852 1.00 93.75 86 TRP A C 1
ATOM 691 O O . TRP A 1 86 ? 7.886 -7.476 -10.133 1.00 93.75 86 TRP A O 1
ATOM 701 N N . ARG A 1 87 ? 9.012 -7.673 -12.060 1.00 93.50 87 ARG A N 1
ATOM 702 C CA . ARG A 1 87 ? 8.107 -8.681 -12.645 1.00 93.50 87 ARG A CA 1
ATOM 703 C C . ARG A 1 87 ? 7.959 -9.954 -11.811 1.00 93.50 87 ARG A C 1
ATOM 705 O O . ARG A 1 87 ? 7.016 -10.715 -12.005 1.00 93.50 87 ARG A O 1
ATOM 712 N N . ARG A 1 88 ? 8.938 -10.235 -10.946 1.00 95.00 88 ARG A N 1
ATOM 713 C CA . ARG A 1 88 ? 8.980 -11.443 -10.114 1.00 95.00 88 ARG A CA 1
ATOM 714 C C . ARG A 1 88 ? 8.286 -11.282 -8.773 1.00 95.00 88 ARG A C 1
ATOM 716 O O . ARG A 1 88 ? 8.037 -12.295 -8.136 1.00 95.00 88 ARG A O 1
ATOM 723 N N . ILE A 1 89 ? 7.925 -10.062 -8.373 1.00 96.00 89 ILE A N 1
ATOM 724 C CA . ILE A 1 89 ? 7.176 -9.871 -7.133 1.00 96.00 89 ILE A CA 1
ATOM 725 C C . ILE A 1 89 ? 5.832 -10.586 -7.278 1.00 96.00 89 ILE A C 1
ATOM 727 O O . ILE A 1 89 ? 5.084 -10.311 -8.214 1.00 96.00 89 ILE A O 1
ATOM 731 N N . VAL A 1 90 ? 5.551 -11.515 -6.377 1.00 95.75 90 VAL A N 1
ATOM 732 C CA . VAL A 1 90 ? 4.289 -12.258 -6.300 1.00 95.75 90 VAL A CA 1
ATOM 733 C C . VAL A 1 90 ? 3.474 -11.846 -5.08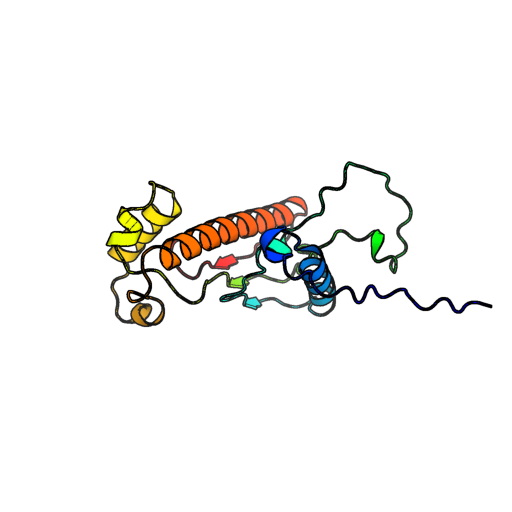2 1.00 95.75 90 VAL A C 1
ATOM 735 O O . VAL A 1 90 ? 2.281 -12.135 -5.040 1.00 95.75 90 VAL A O 1
ATOM 738 N N . TYR A 1 91 ? 4.094 -11.167 -4.115 1.00 96.50 91 TYR A N 1
ATOM 739 C CA . TYR A 1 91 ? 3.455 -10.750 -2.875 1.00 96.50 91 TYR A CA 1
ATOM 740 C C . TYR A 1 91 ? 3.896 -9.350 -2.434 1.00 96.50 91 TYR A C 1
ATOM 742 O O . TYR A 1 91 ? 5.094 -9.064 -2.341 1.00 96.50 91 TYR A O 1
ATOM 750 N N . LEU A 1 92 ? 2.909 -8.511 -2.123 1.00 96.56 92 LEU A N 1
ATOM 751 C CA . LEU A 1 92 ? 3.049 -7.191 -1.519 1.00 96.56 92 LEU A CA 1
ATOM 752 C C . LEU A 1 92 ? 2.278 -7.144 -0.198 1.00 96.56 92 LEU A C 1
ATOM 754 O O . LEU A 1 92 ? 1.076 -7.403 -0.188 1.00 96.56 92 LEU A O 1
ATOM 758 N N . ASN A 1 93 ? 2.945 -6.757 0.889 1.00 96.69 93 ASN A N 1
ATOM 759 C CA . ASN A 1 93 ? 2.273 -6.441 2.152 1.00 96.69 93 ASN A CA 1
ATOM 760 C C . ASN A 1 93 ? 2.008 -4.935 2.232 1.00 96.69 93 ASN A C 1
ATOM 762 O O . ASN A 1 93 ? 2.946 -4.143 2.270 1.00 96.69 93 ASN A O 1
ATOM 766 N N . PHE A 1 94 ? 0.737 -4.548 2.238 1.00 96.12 94 PHE A N 1
ATOM 767 C CA . PHE A 1 94 ? 0.242 -3.170 2.320 1.00 96.12 94 PHE 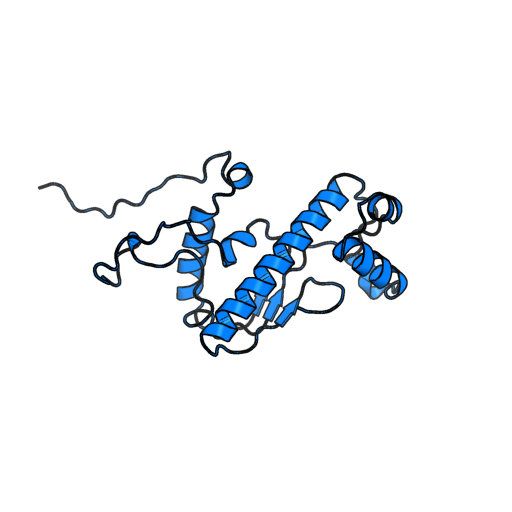A CA 1
ATOM 768 C C . PHE A 1 94 ? -0.377 -2.867 3.694 1.00 96.12 94 PHE A C 1
ATOM 770 O O . PHE A 1 94 ? -1.063 -1.856 3.867 1.00 96.12 94 PHE A O 1
ATOM 777 N N . PHE A 1 95 ? -0.148 -3.737 4.682 1.00 95.56 95 PHE A N 1
ATOM 778 C CA . PHE A 1 95 ? -0.649 -3.546 6.031 1.00 95.56 95 PHE A CA 1
ATOM 779 C C . PHE A 1 95 ? -0.158 -2.227 6.639 1.00 95.56 95 PHE A C 1
ATOM 781 O O . PHE A 1 95 ? 1.014 -1.880 6.582 1.00 95.56 95 PHE A O 1
ATOM 788 N N . GLN A 1 96 ? -1.047 -1.466 7.272 1.00 94.56 96 GLN A N 1
ATOM 789 C CA . GLN A 1 96 ? -0.674 -0.176 7.869 1.00 94.56 96 GLN A CA 1
ATOM 790 C C . GLN A 1 96 ? 0.018 -0.304 9.241 1.00 94.56 96 GLN A C 1
ATOM 792 O O . GLN A 1 96 ? 0.327 0.708 9.870 1.00 94.56 96 GLN A O 1
ATOM 797 N N . GLY A 1 97 ? 0.225 -1.528 9.733 1.00 93.62 97 GLY A N 1
ATOM 798 C CA . GLY A 1 97 ? 0.809 -1.824 11.047 1.00 93.62 97 GLY A CA 1
ATOM 799 C C . GLY A 1 97 ? -0.208 -1.931 12.187 1.00 93.62 97 GLY A C 1
ATOM 800 O O . GLY A 1 97 ? 0.100 -2.442 13.260 1.00 93.62 97 GLY A O 1
ATOM 801 N N . TRP A 1 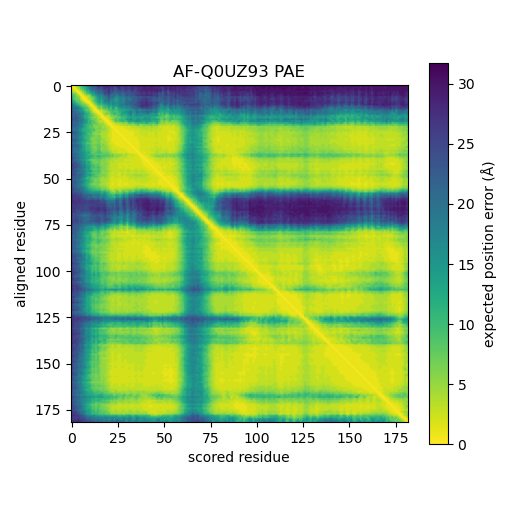98 ? -1.446 -1.484 11.971 1.00 94.44 98 TRP A N 1
ATOM 802 C CA . TRP A 1 98 ? -2.547 -1.637 12.920 1.00 94.44 98 TRP A CA 1
ATOM 803 C C . TRP A 1 98 ? -3.905 -1.554 12.218 1.00 94.44 98 TRP A C 1
ATOM 805 O O . TRP A 1 98 ? -3.999 -1.094 11.081 1.00 94.44 98 TRP A O 1
ATOM 815 N N . ILE A 1 99 ? -4.962 -1.987 12.907 1.00 94.44 99 ILE A N 1
ATOM 816 C CA . ILE A 1 99 ? -6.353 -1.966 12.444 1.00 94.44 99 ILE A CA 1
ATOM 817 C C . ILE A 1 99 ? -7.212 -1.245 13.491 1.00 94.44 99 ILE A C 1
ATOM 819 O O . ILE A 1 99 ? -7.206 -1.645 14.661 1.00 94.44 99 ILE A O 1
ATOM 823 N N . PRO A 1 100 ? -7.985 -0.212 13.118 1.00 94.62 100 PRO A N 1
ATOM 824 C CA . PRO A 1 100 ? -8.872 0.465 14.049 1.00 94.62 100 PRO A CA 1
ATOM 825 C C . PRO A 1 100 ? -9.940 -0.465 14.619 1.00 94.62 100 PRO A C 1
ATOM 827 O O . PRO A 1 100 ? -10.690 -1.093 13.876 1.00 94.62 100 PRO A O 1
ATOM 830 N N . ALA A 1 101 ? -10.058 -0.490 15.946 1.00 92.19 101 ALA A N 1
ATOM 831 C CA . ALA A 1 101 ? -11.095 -1.243 16.654 1.00 92.19 101 ALA A CA 1
ATOM 832 C C . ALA A 1 101 ? -12.153 -0.342 17.324 1.00 92.19 101 ALA A C 1
ATOM 834 O O . ALA A 1 101 ? -13.141 -0.844 17.871 1.00 92.19 101 ALA A O 1
ATOM 835 N N . ASP A 1 102 ? -11.992 0.987 17.278 1.00 91.31 102 ASP A N 1
ATOM 836 C CA . ASP A 1 102 ? -12.979 1.919 17.830 1.00 91.31 102 ASP A CA 1
ATOM 837 C C . ASP A 1 102 ? -14.220 2.052 16.935 1.00 91.31 102 ASP A C 1
ATOM 839 O O . ASP A 1 102 ? -14.280 2.831 15.980 1.00 91.31 102 ASP A O 1
ATOM 843 N N . ARG A 1 103 ? -15.268 1.317 17.310 1.00 89.06 103 ARG A N 1
ATOM 844 C CA . ARG A 1 103 ? -16.565 1.324 16.623 1.00 89.06 103 ARG A CA 1
ATOM 845 C C . ARG A 1 103 ? -17.205 2.703 16.550 1.00 89.06 103 ARG A C 1
ATOM 847 O O . ARG A 1 103 ? -17.879 2.983 15.565 1.00 89.06 103 ARG A O 1
ATOM 854 N N . LYS A 1 104 ? -17.022 3.550 17.568 1.00 90.44 104 LYS A N 1
ATOM 855 C CA . LYS A 1 104 ? -17.665 4.869 17.606 1.00 90.44 104 LYS A CA 1
ATOM 856 C C . LYS A 1 104 ? -17.090 5.781 16.526 1.00 90.44 104 LYS A C 1
ATOM 858 O O . LYS A 1 104 ? -17.854 6.404 15.797 1.00 90.44 104 LYS A O 1
ATOM 863 N N . SER A 1 105 ? -15.764 5.818 16.386 1.00 91.00 105 SER A N 1
ATOM 864 C CA . SER A 1 105 ? -15.114 6.574 15.312 1.00 91.00 105 SER A CA 1
ATOM 865 C C . SER A 1 105 ? -15.530 6.064 13.935 1.00 91.00 105 SER A C 1
ATOM 867 O O . SER A 1 105 ? -15.907 6.871 13.095 1.00 91.00 105 SER A O 1
ATOM 869 N N . LEU A 1 106 ? -15.563 4.743 13.729 1.00 89.69 106 LEU A N 1
ATOM 870 C CA . LEU A 1 106 ? -15.979 4.148 12.451 1.00 89.69 106 LEU A CA 1
ATOM 871 C C . LEU A 1 106 ? -17.449 4.433 12.098 1.00 89.69 106 LEU A C 1
ATOM 873 O O . LEU A 1 106 ? -17.766 4.641 10.932 1.00 89.69 106 LEU A O 1
ATOM 877 N N . GLN A 1 107 ? -18.349 4.467 13.085 1.00 90.44 107 GLN A N 1
ATOM 878 C CA . GLN A 1 107 ? -19.771 4.784 12.881 1.00 90.44 107 GLN A CA 1
ATOM 879 C C . GLN A 1 107 ? -20.030 6.261 12.574 1.00 90.44 107 GLN A C 1
ATOM 881 O O . GLN A 1 107 ? -21.007 6.578 11.902 1.00 90.44 107 GLN A O 1
ATOM 886 N N . ASN A 1 108 ? -19.174 7.155 13.070 1.00 90.31 108 ASN A N 1
ATOM 887 C CA . ASN A 1 108 ? -19.290 8.592 12.824 1.00 90.31 108 ASN A CA 1
ATOM 888 C C . ASN A 1 108 ? -18.762 9.005 11.443 1.00 90.31 108 ASN A C 1
ATOM 890 O O . ASN A 1 108 ? -18.956 10.148 11.030 1.00 90.31 108 ASN A O 1
ATOM 894 N N . MET A 1 109 ? -18.074 8.106 10.739 1.00 87.25 109 MET A N 1
ATOM 895 C CA . 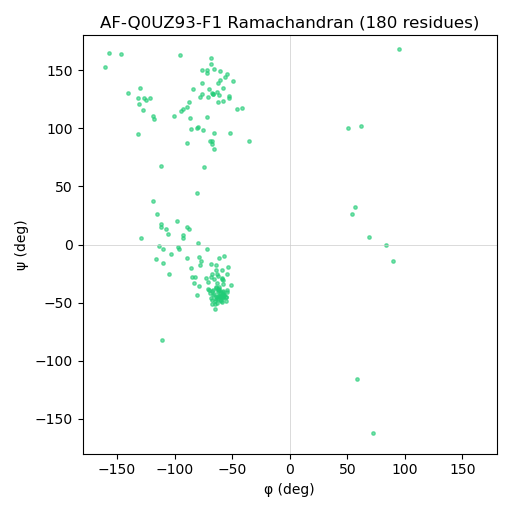MET A 1 109 ? -17.580 8.368 9.395 1.00 87.25 109 MET A CA 1
ATOM 896 C C . MET A 1 109 ? -18.705 8.286 8.362 1.00 87.25 109 MET A C 1
ATOM 898 O O . MET A 1 109 ? -19.638 7.494 8.523 1.00 87.25 109 MET A O 1
ATOM 902 N N . PRO A 1 110 ? -18.613 9.053 7.260 1.00 85.69 110 PRO A N 1
ATOM 903 C CA . PRO A 1 110 ? -19.511 8.863 6.130 1.00 85.69 110 PRO A CA 1
ATOM 904 C C . PRO A 1 110 ? -19.423 7.416 5.629 1.00 85.69 110 PRO A C 1
ATOM 906 O O . PRO A 1 110 ? -18.350 6.809 5.640 1.00 85.69 110 PRO A O 1
ATOM 909 N N . ALA A 1 111 ? -20.558 6.865 5.190 1.00 79.81 111 ALA A N 1
ATOM 910 C CA . ALA A 1 111 ? -20.684 5.476 4.756 1.00 79.81 111 ALA A CA 1
ATOM 911 C C . ALA A 1 111 ? -19.870 5.200 3.476 1.00 79.81 111 ALA A C 1
ATOM 913 O O . ALA A 1 111 ? -20.390 5.221 2.364 1.00 79.81 111 ALA A O 1
ATOM 914 N N . GLY A 1 112 ? -18.570 4.961 3.644 1.00 86.75 112 GLY A N 1
ATOM 915 C CA . GLY A 1 112 ? -17.655 4.518 2.600 1.00 86.75 112 GLY A CA 1
ATOM 916 C C . GLY A 1 112 ? -17.481 3.000 2.598 1.00 86.75 112 GLY A C 1
ATOM 917 O O . GLY A 1 112 ? -17.747 2.326 3.594 1.00 86.75 112 GLY A O 1
ATOM 918 N N . VAL A 1 113 ? -16.966 2.465 1.489 1.00 90.25 113 VAL A N 1
ATOM 919 C CA . VAL A 1 113 ? -16.696 1.025 1.331 1.00 90.25 113 VAL A CA 1
ATOM 920 C C . VAL A 1 113 ? -15.780 0.507 2.445 1.00 90.25 113 VAL A C 1
ATOM 922 O O . VAL A 1 113 ? -16.095 -0.506 3.065 1.00 90.25 113 VAL A O 1
ATOM 925 N N . ILE A 1 114 ? -14.703 1.239 2.755 1.00 92.50 114 ILE A N 1
ATOM 926 C CA . ILE A 1 114 ? -13.712 0.825 3.759 1.00 92.50 114 ILE A CA 1
ATOM 927 C C . ILE A 1 114 ? -14.307 0.756 5.176 1.00 92.50 114 ILE A C 1
ATOM 929 O O . ILE A 1 114 ? -14.255 -0.330 5.752 1.00 92.50 114 ILE A O 1
ATOM 933 N N . PRO A 1 115 ? -14.931 1.815 5.747 1.00 93.06 115 PRO A N 1
ATOM 934 C CA . PRO A 1 115 ? -15.572 1.705 7.061 1.00 93.06 115 PRO A CA 1
ATOM 935 C C . PRO A 1 115 ? -16.597 0.567 7.159 1.00 93.06 115 PRO A C 1
ATOM 937 O O . PRO A 1 115 ? -16.650 -0.130 8.172 1.00 93.06 115 PRO A O 1
ATOM 940 N N . VAL A 1 116 ? -17.396 0.341 6.108 1.00 92.06 116 VAL A N 1
ATOM 941 C CA . VAL A 1 116 ? -18.415 -0.722 6.090 1.00 92.06 116 VAL A CA 1
ATOM 942 C C . VAL A 1 116 ? -17.773 -2.111 6.086 1.00 92.06 116 VAL A C 1
ATOM 944 O O . VAL A 1 116 ? -18.167 -2.966 6.886 1.00 92.06 116 VAL A O 1
ATOM 947 N N . GLN A 1 117 ? -16.777 -2.334 5.224 1.00 92.50 117 GLN A N 1
ATOM 948 C CA . GLN A 1 117 ? -16.028 -3.591 5.167 1.00 92.50 117 GLN A CA 1
ATOM 949 C C . GLN A 1 117 ? -15.286 -3.854 6.477 1.00 92.50 117 GLN A C 1
ATOM 951 O O . GLN A 1 117 ? -15.382 -4.956 7.011 1.00 92.50 117 GLN A O 1
ATOM 956 N N . LEU A 1 118 ? -14.633 -2.840 7.048 1.00 92.06 118 LEU A N 1
ATOM 957 C CA . LEU A 1 118 ? -13.917 -2.960 8.316 1.00 92.06 118 LEU A CA 1
ATOM 958 C C . LEU A 1 118 ? -14.861 -3.319 9.463 1.00 92.06 118 LEU A C 1
ATOM 960 O O . LEU A 1 118 ? -14.609 -4.257 10.212 1.00 92.06 118 LEU A O 1
ATOM 964 N N . MET A 1 119 ? -16.004 -2.641 9.570 1.00 91.56 119 MET A N 1
ATOM 965 C CA . MET A 1 119 ? -17.001 -2.948 10.598 1.00 91.56 119 MET A CA 1
ATOM 966 C C . MET A 1 119 ? -17.593 -4.352 10.454 1.00 91.56 119 MET A C 1
ATOM 968 O O . MET A 1 119 ? -17.948 -4.977 11.457 1.00 91.56 119 MET A O 1
ATOM 972 N N . ARG A 1 120 ? -17.728 -4.860 9.225 1.00 91.62 120 ARG A N 1
ATOM 973 C CA . ARG A 1 120 ? -18.102 -6.255 8.976 1.00 91.62 120 ARG A CA 1
ATOM 974 C C . ARG A 1 120 ? -16.988 -7.206 9.412 1.00 91.62 120 ARG A C 1
ATOM 976 O O . ARG A 1 120 ? -17.259 -8.081 10.227 1.00 91.62 120 ARG A O 1
ATOM 983 N N . TRP A 1 121 ? -15.763 -6.968 8.964 1.00 91.75 121 TRP A N 1
ATOM 984 C CA . TRP A 1 121 ? -14.603 -7.788 9.287 1.00 91.75 121 TRP A CA 1
ATOM 985 C C . TRP A 1 121 ? -14.365 -7.883 10.802 1.00 91.75 121 TRP A C 1
ATOM 987 O O . TRP A 1 121 ? -14.228 -8.983 11.325 1.00 91.75 121 TRP A O 1
ATOM 997 N N . LEU A 1 122 ? -14.467 -6.769 11.539 1.00 91.25 122 LEU A N 1
ATOM 998 C CA . LEU A 1 122 ? -14.378 -6.722 13.009 1.00 91.25 122 LEU A CA 1
ATOM 999 C C . LEU A 1 122 ? -15.503 -7.488 13.728 1.00 91.25 122 LEU A C 1
ATOM 1001 O O . LEU A 1 122 ? -15.392 -7.804 14.913 1.00 91.25 122 LEU A O 1
ATOM 1005 N N . ARG A 1 123 ? -16.649 -7.721 13.073 1.00 89.50 123 ARG A N 1
ATOM 1006 C CA . ARG A 1 123 ? -17.712 -8.568 13.640 1.00 89.50 123 ARG A CA 1
ATOM 1007 C C . ARG A 1 123 ? -17.388 -10.047 13.483 1.00 89.50 123 ARG A C 1
ATOM 1009 O O . ARG A 1 123 ? -17.749 -10.802 14.382 1.00 89.50 123 ARG A O 1
ATOM 1016 N N . GLU A 1 124 ? -16.751 -10.405 12.374 1.00 88.44 124 GLU A N 1
ATOM 1017 C CA . GLU A 1 124 ? -16.406 -11.775 11.988 1.00 88.44 124 GLU A CA 1
ATOM 1018 C C . GLU A 1 124 ? -15.093 -12.246 12.646 1.00 88.44 124 GLU A C 1
ATOM 1020 O O . GLU A 1 124 ? -15.002 -13.401 13.033 1.00 88.44 124 GLU A O 1
ATOM 1025 N N . ASN A 1 125 ? -14.124 -11.349 12.862 1.00 84.75 125 ASN A N 1
ATOM 1026 C CA . ASN A 1 125 ? -12.766 -11.666 13.326 1.00 84.75 125 ASN A CA 1
ATOM 1027 C C . ASN A 1 125 ? -12.523 -11.138 14.747 1.00 84.75 125 ASN A C 1
ATOM 1029 O O . ASN A 1 125 ? -11.760 -10.196 14.960 1.00 84.75 125 ASN A O 1
ATOM 1033 N N . LYS A 1 126 ? -13.221 -11.718 15.729 1.00 70.44 126 LYS A N 1
ATOM 1034 C CA . LYS A 1 126 ? -13.061 -11.377 17.157 1.00 70.44 126 LYS A CA 1
ATOM 1035 C C . LYS A 1 126 ? -12.057 -12.268 17.898 1.00 70.44 126 LYS A C 1
ATOM 1037 O O . LYS A 1 126 ? -11.994 -12.196 19.123 1.00 70.44 126 LYS A O 1
ATOM 1042 N N . ASP A 1 127 ? -11.328 -13.109 17.175 1.00 72.50 127 ASP A N 1
ATOM 1043 C CA . ASP A 1 127 ? -10.441 -14.108 17.763 1.00 72.50 127 ASP A CA 1
ATOM 1044 C C . ASP A 1 127 ? -9.189 -13.487 18.396 1.00 72.50 127 ASP A C 1
ATOM 1046 O O . ASP A 1 127 ? -8.689 -12.443 17.962 1.00 72.50 127 ASP A O 1
ATOM 1050 N N . GLU A 1 128 ? -8.673 -14.158 19.430 1.00 66.88 128 GLU A N 1
ATOM 1051 C CA . GLU A 1 128 ? -7.488 -13.736 20.190 1.00 66.88 128 GLU A CA 1
ATOM 1052 C C . GLU A 1 128 ? -6.241 -13.600 19.301 1.00 66.88 128 GLU A C 1
ATOM 1054 O O . GLU A 1 128 ? -5.421 -12.707 19.530 1.00 66.88 128 GLU A O 1
ATOM 1059 N N . ASP A 1 129 ? -6.148 -14.391 18.229 1.00 77.56 129 ASP A N 1
ATOM 1060 C CA . ASP A 1 129 ? -5.015 -14.408 17.293 1.00 77.56 129 ASP A CA 1
ATOM 1061 C C . ASP A 1 129 ? -4.818 -13.080 16.545 1.00 77.56 129 ASP A C 1
ATOM 1063 O O . ASP A 1 129 ? -3.702 -12.742 16.147 1.00 77.56 129 ASP A O 1
ATOM 1067 N N . MET A 1 130 ? -5.878 -12.280 16.386 1.00 79.12 130 MET A N 1
ATOM 1068 C CA . MET A 1 130 ? -5.820 -10.990 15.684 1.00 79.12 130 MET A CA 1
ATOM 1069 C C . MET A 1 130 ? -5.671 -9.798 16.633 1.00 79.12 130 MET A C 1
ATOM 1071 O O . MET A 1 130 ? -5.531 -8.660 16.181 1.00 79.12 130 MET A O 1
ATOM 1075 N N . SER A 1 131 ? -5.659 -10.042 17.947 1.00 82.25 131 SER A N 1
ATOM 1076 C CA . SER A 1 131 ? -5.612 -8.995 18.974 1.00 82.25 131 SER A CA 1
ATOM 1077 C C . SER A 1 131 ? -4.394 -8.077 18.855 1.00 82.25 131 SER A C 1
ATOM 1079 O O . SER A 1 131 ? -4.507 -6.889 19.150 1.00 82.25 131 SER A O 1
ATOM 1081 N N . TRP A 1 132 ? -3.261 -8.588 18.361 1.00 87.81 132 TRP A N 1
ATOM 1082 C CA . TRP A 1 132 ? -2.033 -7.808 18.193 1.00 87.81 132 TRP A CA 1
ATOM 1083 C C . TRP A 1 132 ? -2.142 -6.731 17.104 1.00 87.81 132 TRP A C 1
ATOM 1085 O O . TRP A 1 132 ? -1.486 -5.698 17.210 1.00 87.81 132 TRP A O 1
ATOM 1095 N N . LYS A 1 133 ? -2.990 -6.942 16.086 1.00 90.25 133 LYS A N 1
ATOM 1096 C CA . LYS A 1 133 ? -3.234 -5.966 15.011 1.00 90.25 133 LYS A CA 1
ATOM 1097 C C . LYS A 1 133 ? -4.250 -4.903 15.420 1.00 90.25 133 LYS A C 1
ATOM 1099 O O . LYS A 1 133 ? -4.245 -3.801 14.875 1.00 90.25 133 LYS A O 1
ATOM 1104 N N . LEU A 1 134 ? -5.163 -5.234 16.331 1.00 91.69 134 LEU A N 1
ATOM 1105 C CA . LEU A 1 134 ? -6.283 -4.373 16.699 1.00 91.69 134 LEU A CA 1
ATOM 1106 C C . LEU A 1 134 ? -5.836 -3.246 17.634 1.00 91.69 134 LEU A C 1
ATOM 1108 O O . LEU A 1 134 ? -5.307 -3.478 18.719 1.00 91.69 134 LEU A O 1
ATOM 1112 N N . ASN A 1 135 ? -6.148 -2.006 17.265 1.00 90.94 135 ASN A N 1
ATOM 1113 C CA . ASN A 1 135 ? -5.895 -0.838 18.096 1.00 90.94 135 ASN A CA 1
ATOM 1114 C C . ASN A 1 135 ? -7.210 -0.132 18.457 1.00 90.94 135 ASN A C 1
ATOM 1116 O O . ASN A 1 135 ? -7.855 0.510 17.628 1.00 90.94 135 ASN A O 1
ATOM 1120 N N . ALA A 1 136 ? -7.608 -0.261 19.726 1.00 87.19 136 ALA A N 1
ATOM 1121 C CA . ALA A 1 136 ? -8.765 0.429 20.308 1.00 87.19 136 ALA A CA 1
ATOM 1122 C C . ALA A 1 136 ? -8.393 1.730 21.054 1.00 87.19 136 ALA A C 1
ATOM 1124 O O . ALA A 1 136 ? -9.274 2.416 21.593 1.00 87.19 136 ALA A O 1
ATOM 1125 N N . LYS A 1 137 ? -7.089 2.035 21.152 1.00 90.44 137 LYS A N 1
ATOM 1126 C CA . LYS A 1 137 ? -6.568 3.231 21.826 1.00 90.44 137 LYS A CA 1
ATOM 1127 C C . LYS A 1 137 ? -6.679 4.450 20.915 1.00 90.44 137 LYS A C 1
ATOM 1129 O O . LYS A 1 137 ? -7.140 5.490 21.378 1.00 90.44 137 LYS A O 1
ATOM 1134 N N . GLU A 1 138 ? -6.323 4.288 19.642 1.00 91.25 138 GLU A N 1
ATOM 1135 C CA . GLU A 1 138 ? -6.452 5.329 18.619 1.00 91.25 138 GLU A CA 1
ATOM 1136 C C . GLU A 1 138 ? -7.921 5.583 18.264 1.00 91.25 138 GLU A C 1
ATOM 1138 O O . GLU A 1 138 ? -8.715 4.652 18.102 1.00 91.25 138 GLU A O 1
ATOM 1143 N N . ARG A 1 139 ? -8.308 6.862 18.189 1.00 92.31 139 ARG A N 1
ATOM 1144 C CA . ARG A 1 139 ? -9.704 7.304 18.014 1.00 92.31 139 ARG A CA 1
ATOM 1145 C C . ARG A 1 139 ? -9.779 8.585 17.192 1.00 92.31 139 ARG A C 1
ATOM 1147 O O . ARG A 1 139 ? -8.798 9.309 17.047 1.00 92.31 139 ARG A O 1
ATOM 1154 N N . GLY A 1 140 ? -10.975 8.894 16.700 1.00 91.12 140 GLY A N 1
ATOM 1155 C CA . GLY A 1 140 ? -11.283 10.144 16.013 1.00 91.12 140 GLY A CA 1
ATOM 1156 C C . GLY A 1 140 ? -10.401 10.345 14.786 1.00 91.12 140 GLY A C 1
ATOM 1157 O O . GLY A 1 140 ? -10.467 9.558 13.843 1.00 91.12 140 GLY A O 1
ATOM 1158 N N . TYR A 1 141 ? -9.571 11.390 14.826 1.00 91.25 141 TYR A N 1
ATOM 1159 C CA . TYR A 1 141 ? -8.713 11.791 13.712 1.00 91.25 141 TYR A CA 1
ATOM 1160 C C . TYR A 1 141 ? -7.750 10.684 13.263 1.00 91.25 141 TYR A C 1
ATOM 1162 O O . TYR A 1 141 ? -7.653 10.435 12.068 1.00 91.25 141 TYR A O 1
ATOM 1170 N N . ALA A 1 142 ? -7.118 9.955 14.189 1.00 93.44 142 ALA A N 1
ATOM 1171 C CA . ALA A 1 142 ? -6.185 8.880 13.834 1.00 93.44 142 ALA A CA 1
ATOM 1172 C C . ALA A 1 142 ? -6.868 7.756 13.034 1.00 93.44 142 ALA A C 1
ATOM 1174 O O . ALA A 1 142 ? -6.302 7.211 12.090 1.00 93.44 142 ALA A O 1
ATOM 1175 N N . VAL A 1 143 ? -8.124 7.438 13.369 1.00 94.12 143 VAL A N 1
ATOM 1176 C CA . VAL A 1 143 ? -8.922 6.454 12.621 1.00 94.12 143 VAL A CA 1
ATOM 1177 C C . VAL A 1 143 ? -9.302 7.013 11.251 1.00 94.12 143 VAL A C 1
ATOM 1179 O O . VAL A 1 143 ? -9.295 6.277 10.270 1.00 94.12 143 VAL A O 1
ATOM 1182 N N . GLN A 1 144 ? -9.630 8.305 11.160 1.00 93.00 144 GLN A N 1
ATOM 1183 C CA . GLN A 1 144 ? -9.950 8.950 9.885 1.00 93.00 144 GLN A CA 1
ATOM 1184 C C . GLN A 1 144 ? -8.742 8.954 8.946 1.00 93.00 144 GLN A C 1
ATOM 1186 O O . GLN A 1 144 ? -8.870 8.558 7.791 1.00 93.00 144 GLN A O 1
ATOM 1191 N N . GLU A 1 145 ? -7.574 9.334 9.452 1.00 92.81 145 GLU A N 1
ATOM 1192 C CA . GLU A 1 145 ? -6.318 9.305 8.709 1.00 92.81 145 GLU A CA 1
ATOM 1193 C C . GLU A 1 145 ? -5.987 7.885 8.228 1.00 92.81 145 GLU A C 1
ATOM 1195 O O . GLU A 1 145 ? -5.666 7.693 7.057 1.00 92.81 145 GLU A O 1
ATOM 1200 N N . TRP A 1 146 ? -6.148 6.879 9.093 1.00 94.94 146 TRP A N 1
ATOM 1201 C CA . TRP A 1 146 ? -5.966 5.473 8.723 1.00 94.94 146 TRP A CA 1
ATOM 1202 C C . TRP A 1 146 ? -6.883 5.049 7.567 1.00 94.94 146 TRP A C 1
ATOM 1204 O O . TRP A 1 146 ? -6.457 4.353 6.647 1.00 94.94 146 TRP A O 1
ATOM 1214 N N . ILE A 1 147 ? -8.145 5.494 7.571 1.00 94.38 147 ILE A N 1
ATOM 1215 C CA . ILE A 1 147 ? -9.102 5.190 6.498 1.00 94.38 147 ILE A CA 1
ATOM 1216 C C . ILE A 1 147 ? -8.702 5.867 5.182 1.00 94.38 147 ILE A C 1
ATOM 1218 O O . ILE A 1 147 ? -8.835 5.253 4.124 1.00 94.38 147 ILE A O 1
ATOM 1222 N N . GLU A 1 148 ? -8.212 7.107 5.213 1.00 93.06 148 GLU A N 1
ATOM 1223 C CA . GLU A 1 148 ? -7.724 7.783 4.001 1.00 93.06 148 GLU A CA 1
ATOM 1224 C C . GLU A 1 148 ? -6.458 7.118 3.441 1.00 93.06 148 GLU A C 1
ATOM 1226 O O . GLU A 1 148 ? -6.339 6.916 2.226 1.00 93.06 148 GLU A O 1
ATOM 1231 N N . LYS A 1 149 ? -5.549 6.683 4.320 1.00 93.56 149 LYS A N 1
ATOM 1232 C CA . LYS A 1 149 ? -4.382 5.876 3.936 1.00 93.56 149 LYS A CA 1
ATOM 1233 C C . LYS A 1 149 ? -4.795 4.542 3.328 1.00 93.56 149 LYS A C 1
ATOM 1235 O O . LYS A 1 149 ? -4.257 4.156 2.296 1.00 93.56 149 LYS A O 1
ATOM 1240 N N . GLU A 1 150 ? -5.808 3.884 3.883 1.00 95.00 150 GLU A N 1
ATOM 1241 C CA . GLU A 1 150 ? -6.331 2.624 3.350 1.00 95.00 150 GLU A CA 1
ATOM 1242 C C . GLU A 1 150 ? -6.915 2.800 1.944 1.00 95.00 150 GLU A C 1
ATOM 1244 O O . GLU A 1 150 ? -6.632 2.016 1.040 1.00 95.00 150 GLU A O 1
ATOM 1249 N N . LYS A 1 151 ? -7.709 3.856 1.722 1.00 93.56 151 LYS A N 1
ATOM 1250 C CA . LYS A 1 151 ? -8.250 4.169 0.389 1.00 93.56 151 LYS A CA 1
ATOM 1251 C C . LYS A 1 151 ? -7.132 4.378 -0.626 1.00 93.56 151 LYS A C 1
ATOM 1253 O O . LYS A 1 151 ? -7.188 3.839 -1.729 1.00 93.56 151 LYS A O 1
ATOM 1258 N N . THR A 1 152 ? -6.118 5.141 -0.231 1.00 93.25 152 THR A N 1
ATOM 1259 C CA . THR A 1 152 ? -4.933 5.406 -1.044 1.00 93.25 15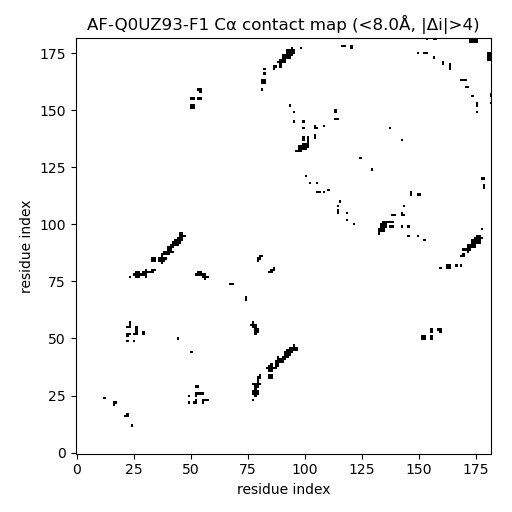2 THR A CA 1
ATOM 1260 C C . THR A 1 152 ? -4.204 4.108 -1.383 1.00 93.25 152 THR A C 1
ATOM 1262 O O . THR A 1 152 ? -3.932 3.838 -2.550 1.00 93.25 152 THR A O 1
ATOM 1265 N N . SER A 1 153 ? -3.964 3.272 -0.373 1.00 94.31 153 SER A N 1
ATOM 1266 C CA . SER A 1 153 ? -3.322 1.964 -0.492 1.00 94.31 153 SER A CA 1
ATOM 1267 C C . SER A 1 153 ? -4.046 1.067 -1.504 1.00 94.31 153 SER A C 1
ATOM 1269 O O . SER A 1 153 ? -3.422 0.523 -2.415 1.00 94.31 153 SER A O 1
ATOM 1271 N N . ARG A 1 154 ? -5.384 1.007 -1.453 1.00 93.88 154 ARG A N 1
ATOM 1272 C CA . ARG A 1 154 ? -6.187 0.228 -2.413 1.00 93.88 154 ARG A CA 1
ATOM 1273 C C . ARG A 1 154 ? -6.229 0.815 -3.822 1.00 93.88 154 ARG A C 1
ATOM 1275 O O . ARG A 1 154 ? -6.307 0.051 -4.787 1.00 93.88 154 ARG A O 1
ATOM 1282 N N . SER A 1 155 ? -6.164 2.141 -3.961 1.00 94.25 155 SER A N 1
ATOM 1283 C CA . SER A 1 155 ? -6.019 2.790 -5.274 1.00 94.25 155 SER A CA 1
ATOM 1284 C C . SER A 1 155 ? -4.697 2.389 -5.920 1.00 94.25 155 SER A C 1
ATOM 1286 O O . SER A 1 155 ? -4.684 1.886 -7.041 1.00 94.25 155 SER A O 1
ATOM 1288 N N . VAL A 1 156 ? -3.599 2.511 -5.169 1.00 94.81 156 VAL A N 1
ATOM 1289 C CA . VAL A 1 156 ? -2.256 2.125 -5.617 1.00 94.81 156 VAL A CA 1
ATOM 1290 C C . VAL A 1 156 ? -2.201 0.635 -5.954 1.00 94.81 156 VAL A C 1
ATOM 1292 O O . VAL A 1 156 ? -1.700 0.269 -7.013 1.00 94.81 156 VAL A O 1
ATOM 1295 N N . ALA A 1 157 ? -2.776 -0.229 -5.114 1.00 94.94 157 ALA A N 1
ATOM 1296 C CA . ALA A 1 157 ? -2.870 -1.664 -5.383 1.00 94.94 157 ALA A CA 1
ATOM 1297 C C . ALA A 1 157 ? -3.565 -1.947 -6.727 1.00 94.94 157 ALA A C 1
ATOM 1299 O O . ALA A 1 157 ? -3.040 -2.667 -7.579 1.00 94.94 157 ALA A O 1
ATOM 1300 N N . SER A 1 158 ? -4.714 -1.305 -6.957 1.00 94.38 158 SER A N 1
ATOM 1301 C CA . SER A 1 158 ? -5.474 -1.433 -8.205 1.00 94.38 158 SER A CA 1
ATOM 1302 C C . SER A 1 158 ? -4.679 -0.942 -9.420 1.00 94.38 158 SER A C 1
ATOM 1304 O O . SER A 1 158 ? -4.718 -1.563 -10.484 1.00 94.38 158 SER A O 1
ATOM 1306 N N . GLU A 1 159 ? -3.932 0.153 -9.273 1.00 93.94 159 GLU A N 1
ATOM 1307 C CA . GLU A 1 159 ? -3.065 0.700 -10.318 1.00 93.94 159 GLU A CA 1
ATOM 1308 C C . GLU A 1 159 ? -1.893 -0.232 -10.648 1.00 93.94 159 GLU A C 1
ATOM 1310 O O . GLU A 1 159 ? -1.640 -0.479 -11.828 1.00 93.94 159 GLU A O 1
ATOM 1315 N N . ILE A 1 160 ? -1.229 -0.819 -9.645 1.00 94.38 160 ILE A N 1
ATOM 1316 C CA . ILE A 1 160 ? -0.155 -1.809 -9.842 1.00 94.38 160 ILE A CA 1
ATOM 1317 C C . ILE A 1 160 ? -0.686 -3.009 -10.630 1.00 94.38 160 ILE A C 1
ATOM 1319 O O . ILE A 1 160 ? -0.100 -3.407 -11.641 1.00 94.38 160 ILE A O 1
ATOM 1323 N N . LEU A 1 161 ? -1.830 -3.562 -10.217 1.00 94.00 161 LEU A N 1
ATOM 1324 C CA . LEU A 1 161 ? -2.464 -4.684 -10.911 1.00 94.00 161 LEU A CA 1
ATOM 1325 C C . LEU A 1 161 ? -2.868 -4.315 -12.343 1.00 94.00 161 LEU A C 1
ATOM 1327 O O . LEU A 1 161 ? -2.701 -5.122 -13.261 1.00 94.00 161 LEU A O 1
ATOM 1331 N N . ALA A 1 162 ? -3.353 -3.092 -12.569 1.00 92.31 162 ALA A N 1
ATOM 1332 C CA . ALA A 1 162 ? -3.661 -2.598 -13.906 1.00 92.31 162 ALA A CA 1
ATOM 1333 C C . ALA A 1 162 ? -2.399 -2.462 -14.774 1.00 92.31 162 ALA A C 1
ATOM 1335 O O . ALA A 1 162 ? -2.417 -2.873 -15.936 1.00 92.31 162 ALA A O 1
ATOM 1336 N N . MET A 1 163 ? -1.295 -1.938 -14.229 1.00 91.12 163 MET A N 1
ATOM 1337 C CA . MET A 1 163 ? -0.004 -1.857 -14.923 1.00 91.12 163 MET A CA 1
ATOM 1338 C C . MET A 1 163 ? 0.515 -3.245 -15.293 1.00 91.12 163 MET A C 1
ATOM 1340 O O . MET A 1 163 ? 0.995 -3.434 -16.412 1.00 91.12 163 MET A O 1
ATOM 1344 N N . ARG A 1 164 ? 0.387 -4.226 -14.393 1.00 91.12 164 ARG A N 1
ATOM 1345 C CA . ARG A 1 164 ? 0.765 -5.616 -14.673 1.00 91.12 164 ARG A CA 1
ATOM 1346 C C . ARG A 1 164 ? -0.087 -6.242 -15.761 1.00 91.12 164 ARG A C 1
ATOM 1348 O O . ARG A 1 164 ? 0.440 -6.763 -16.738 1.00 91.12 164 ARG A O 1
ATOM 1355 N N . ARG A 1 165 ? -1.409 -6.102 -15.657 1.00 91.62 165 ARG A N 1
ATOM 1356 C CA . ARG A 1 165 ? -2.350 -6.631 -16.652 1.00 91.62 165 ARG A CA 1
ATOM 1357 C C . ARG A 1 165 ? -2.089 -6.072 -18.053 1.00 91.62 165 ARG A C 1
ATOM 1359 O O . ARG A 1 165 ? -2.159 -6.820 -19.019 1.00 91.62 165 ARG A O 1
ATOM 1366 N N . ARG A 1 166 ? -1.764 -4.778 -18.173 1.00 89.38 166 ARG A N 1
ATOM 1367 C CA . ARG A 1 166 ? -1.499 -4.112 -19.465 1.00 89.38 166 ARG A CA 1
ATOM 1368 C C . ARG A 1 166 ? -0.299 -4.676 -20.229 1.00 89.38 166 ARG A C 1
ATOM 1370 O O . ARG A 1 166 ? -0.276 -4.549 -21.446 1.00 89.38 166 ARG A O 1
ATOM 1377 N N . LYS A 1 167 ? 0.691 -5.247 -19.539 1.00 88.44 167 LYS A N 1
ATOM 1378 C CA . LYS A 1 167 ? 1.897 -5.833 -20.150 1.00 88.44 167 LYS A CA 1
ATOM 1379 C C . LYS A 1 167 ? 1.953 -7.358 -19.999 1.00 88.44 167 LYS A C 1
ATOM 1381 O O . LYS A 1 167 ? 3.029 -7.930 -20.125 1.00 88.44 167 LYS A O 1
ATOM 1386 N N . GLU A 1 168 ? 0.817 -7.995 -19.704 1.00 87.62 168 GLU A N 1
ATOM 1387 C CA . GLU A 1 168 ? 0.721 -9.452 -19.508 1.00 87.62 168 GLU A CA 1
ATOM 1388 C C . GLU A 1 168 ? 1.670 -9.976 -18.408 1.00 87.62 168 GLU A C 1
ATOM 1390 O O . GLU A 1 168 ? 2.180 -11.094 -18.466 1.00 87.62 168 GLU A O 1
ATOM 1395 N N . GLY A 1 169 ? 1.914 -9.149 -17.385 1.00 84.69 169 GLY A N 1
ATOM 1396 C CA . GLY A 1 169 ? 2.743 -9.490 -16.236 1.00 84.69 169 GLY A CA 1
ATOM 1397 C C . GLY A 1 169 ? 2.117 -10.565 -15.345 1.00 84.69 169 GLY A C 1
ATOM 1398 O O . GLY A 1 169 ? 0.906 -10.796 -15.351 1.00 84.69 169 GLY A O 1
ATOM 1399 N N . SER A 1 170 ? 2.958 -11.211 -14.536 1.00 88.25 170 SER A N 1
ATOM 1400 C CA . SER A 1 170 ? 2.535 -12.220 -13.559 1.00 88.25 170 SER A CA 1
ATOM 1401 C C . SER A 1 170 ? 1.573 -11.631 -12.519 1.00 88.25 170 SER A C 1
ATOM 1403 O O . SER A 1 170 ? 1.660 -10.454 -12.157 1.00 88.25 170 SER A O 1
ATOM 1405 N N . TRP A 1 171 ? 0.655 -12.455 -12.010 1.00 89.06 171 TRP A N 1
ATOM 1406 C CA . TRP A 1 171 ? -0.222 -12.049 -10.913 1.00 89.06 171 TRP A CA 1
ATOM 1407 C C . TRP A 1 171 ? 0.593 -11.681 -9.662 1.00 89.06 171 TRP A C 1
ATOM 1409 O O . TRP A 1 171 ? 1.586 -12.338 -9.348 1.00 89.06 171 TRP A O 1
ATOM 1419 N N . CYS A 1 172 ? 0.158 -10.640 -8.953 1.00 92.50 172 CYS A N 1
ATOM 1420 C CA . CYS A 1 172 ? 0.745 -10.190 -7.697 1.00 92.50 172 CYS A CA 1
ATOM 1421 C C . CYS A 1 172 ? -0.349 -10.139 -6.640 1.00 92.50 172 CYS A C 1
ATOM 1423 O O . CYS A 1 172 ? -1.341 -9.447 -6.833 1.00 92.50 172 CYS A O 1
ATOM 1425 N N . LYS A 1 173 ? -0.163 -10.836 -5.524 1.00 94.69 173 LYS A N 1
ATOM 1426 C CA . LYS A 1 173 ? -1.035 -10.725 -4.359 1.00 94.69 173 LYS A CA 1
ATOM 1427 C C . LYS A 1 173 ? -0.718 -9.434 -3.610 1.00 94.69 173 LYS A C 1
ATOM 1429 O O . LYS A 1 173 ? 0.451 -9.196 -3.308 1.00 94.69 173 LYS A O 1
ATOM 1434 N N . ILE A 1 174 ? -1.734 -8.629 -3.302 1.00 95.94 174 ILE A N 1
ATOM 1435 C CA . ILE A 1 174 ? -1.584 -7.416 -2.492 1.00 95.94 174 ILE A CA 1
ATOM 1436 C C . ILE A 1 174 ? -2.434 -7.563 -1.233 1.00 95.94 174 ILE A C 1
ATOM 1438 O O . ILE A 1 174 ? -3.663 -7.577 -1.292 1.00 95.94 174 ILE A O 1
ATOM 1442 N N . ASP A 1 175 ? -1.764 -7.708 -0.094 1.00 95.38 175 ASP A N 1
ATOM 1443 C CA . ASP A 1 175 ? -2.399 -7.968 1.193 1.00 95.38 175 ASP A CA 1
ATOM 1444 C C . ASP A 1 175 ? -2.497 -6.675 2.025 1.00 95.38 175 ASP A C 1
ATOM 1446 O O . ASP A 1 175 ? -1.472 -6.177 2.491 1.00 95.38 175 ASP A O 1
ATOM 1450 N N . PRO A 1 176 ? -3.698 -6.112 2.251 1.00 93.12 176 PRO A N 1
ATOM 1451 C CA . PRO A 1 176 ? -3.888 -4.976 3.160 1.00 93.12 176 PRO A CA 1
ATOM 1452 C C . PRO A 1 176 ? -3.739 -5.354 4.649 1.00 93.12 176 PRO A C 1
ATOM 1454 O O . PRO A 1 176 ? -3.839 -4.496 5.524 1.00 93.12 176 PRO A O 1
ATOM 1457 N N . GLY A 1 177 ? -3.538 -6.633 4.971 1.00 91.06 177 GLY A N 1
ATOM 1458 C CA . GLY A 1 177 ? -3.386 -7.174 6.320 1.00 91.06 177 GLY A CA 1
ATOM 1459 C C . GLY A 1 177 ? -4.706 -7.462 7.042 1.00 91.06 177 GLY A C 1
ATOM 1460 O O . GLY A 1 177 ? -4.672 -7.927 8.191 1.00 91.06 177 GLY A O 1
ATOM 1461 N N . TRP A 1 178 ? -5.844 -7.186 6.390 1.00 90.38 178 TRP A N 1
ATOM 1462 C CA . TRP A 1 178 ? -7.210 -7.388 6.884 1.00 90.38 178 TRP A CA 1
ATOM 1463 C C . TRP A 1 178 ? -8.242 -7.417 5.739 1.00 90.38 178 TRP A C 1
ATOM 1465 O O . TRP A 1 178 ? -8.082 -6.750 4.724 1.00 90.38 178 TRP A O 1
ATOM 1475 N N . GLY A 1 179 ? -9.368 -8.109 5.927 1.00 84.44 179 GLY A N 1
ATOM 1476 C CA . GLY A 1 179 ? -10.423 -8.175 4.907 1.00 84.44 179 GLY A CA 1
ATOM 1477 C C . GLY A 1 179 ? -10.065 -9.039 3.692 1.00 84.44 179 GLY A C 1
ATOM 1478 O O . GLY A 1 179 ? -9.198 -9.903 3.769 1.00 84.44 179 GLY A O 1
ATOM 1479 N N . GLU A 1 180 ? -10.803 -8.846 2.596 1.00 73.06 180 GLU A N 1
ATOM 1480 C CA . GLU A 1 180 ? -10.538 -9.532 1.327 1.00 73.06 180 GLU A CA 1
ATOM 1481 C C . GLU A 1 180 ? -9.332 -8.905 0.617 1.00 73.06 180 GLU A C 1
ATOM 1483 O O . GLU A 1 180 ? -9.172 -7.681 0.595 1.00 73.06 180 GLU A O 1
ATOM 1488 N N . GLU A 1 181 ? -8.500 -9.770 0.043 1.00 66.06 181 GLU A N 1
ATOM 1489 C CA . GLU A 1 181 ? -7.317 -9.415 -0.742 1.00 66.06 181 GLU A CA 1
ATOM 1490 C C . GLU A 1 181 ? -7.720 -8.691 -2.042 1.00 66.06 181 GLU A C 1
ATOM 1492 O O . GLU A 1 181 ? -8.813 -8.924 -2.570 1.00 66.06 181 GLU A O 1
ATOM 1497 N N . VAL A 1 182 ? -6.843 -7.811 -2.546 1.00 59.56 182 VAL A N 1
ATOM 1498 C CA . VAL A 1 182 ? -7.042 -7.057 -3.804 1.00 59.56 182 VAL A CA 1
ATOM 1499 C C . VAL A 1 182 ? -6.242 -7.682 -4.941 1.00 59.56 182 VAL A C 1
ATOM 1501 O O . VAL A 1 182 ? -5.056 -8.021 -4.713 1.00 59.56 182 VAL A O 1
#

Radius of gyration: 19.47 Å; Cα contacts (8 Å, |Δi|>4): 223; chains: 1; bounding box: 58×38×50 Å

pLDDT: mean 81.15, std 17.76, range [37.41, 96.69]

Secondary structure (DSSP, 8-state):
--------------TTTTTTT--HHHHHHHHHHHHHTTT--EEE-TT-S-GGGGT------S-------TT-TTTSPSS--TTTTTTT--EEE---S-EE--HHHHHHS---HHHHHHHHHHHH---GGGTTTEESS--THHHHHHHHHHHHHHHHHHHHHHHHHHTTPPP-EEE-SSSS--

Foldseek 3Di:
DDDPDPPDPPDPQPPCCVVVVPLQVVQQVQQVVLQVQQQDQEDECAQPPSLLSQQDFPPDPDDDDDDDDVPPPVPDTGHHDCAGSVLNHAEYEQANQAAEPAPVQLVPDDDDPQSVQSVVQCVVPVDPVCVSRYDPPDHHPRNVVVSVSVVSSVVSVVSSQVSCVVNVGDHHWYHNVTGDTD